Protein AF-A0AAW2CAC8-F1 (afdb_monomer)

Secondary structure (DSSP, 8-state):
-HHHHHHHHT--HHHHHHHHHHHHH-SS--SS-HHHHHHHTT--HHHHHHHHHTTS-EE-TTS-EE--HHHHHHHHHHHHHH-SS-GGGSSEE--HHHHHHHHHHT---TT--EEEEEE-TT--EE--SHHHHH-TT--EEEEEETT--TT--S-SEE-TT------TT--EEEETT--SSS--TT---TT--EEE-TT---S-S-SS--S--EEEEETS--EEE----S---SSSSSSS-EEEE----------

Nearest PDB structures (foldseek):
  7crc-assembly1_C  TM=7.136E-01  e=2.348E-06  Arabidopsis thaliana
  7jlv-assembly1_A  TM=7.649E-01  e=6.129E-06  Nicotiana benthamiana
  7dfv-assembly1_B  TM=8.110E-01  e=1.053E-02  Arabidopsis thaliana
  4rib-assembly2_B  TM=6.636E-01  e=4.673E+00  Homo sapiens
  3tqn-assembly2_B  TM=4.867E-01  e=2.512E+00  Coxiella burnetii

Radius of gyration: 18.83 Å; Cα contacts (8 Å, |Δi|>4): 480; chains: 1; bounding box: 46×46×57 Å

Sequence (255 aa):
MDVLKISVDGLDDTQRDLFLDIAFLFKGMNNYCIRDTLESLGHYAYDIDVLQDKSLITIDSNGALWMHDLLKEMGRDIVRRESPEEPGKRSRLLSYKDVLHVLKTNTGTEVVKGIMLNMPIEAKERLSAEAFSKMKLLRFLKIGYVHAPQDRIGGPIQLPQGLSYLSNELRIIDWRGYPLKSLPTSFQPNKLVELRMRYSDIKQLWKGIMEKMVLTFKGGTQVFVARIPTSVTDDDFGRKWSLSLKVLYSGLLFK

Structure (mmCIF, N/CA/C/O backbone):
data_AF-A0AAW2CAC8-F1
#
_entry.id   AF-A0AAW2CAC8-F1
#
loop_
_atom_site.group_PDB
_atom_site.id
_atom_site.type_symbol
_atom_site.label_atom_id
_atom_site.label_alt_id
_atom_site.label_comp_id
_atom_site.label_asym_id
_atom_site.label_entity_id
_atom_site.label_seq_id
_atom_site.pdbx_PDB_ins_code
_atom_site.Cartn_x
_atom_site.Cartn_y
_atom_site.Cartn_z
_atom_site.occupancy
_atom_site.B_iso_or_equiv
_atom_site.auth_seq_id
_atom_site.auth_comp_id
_atom_site.auth_asym_id
_atom_site.auth_atom_id
_atom_site.pdbx_PDB_model_num
ATOM 1 N N . MET A 1 1 ? -10.974 13.391 21.574 1.00 58.44 1 MET A N 1
ATOM 2 C CA . MET A 1 1 ? -10.024 12.366 21.084 1.00 58.44 1 MET A CA 1
ATOM 3 C C . MET A 1 1 ? -10.311 11.007 21.717 1.00 58.44 1 MET A C 1
ATOM 5 O O . MET A 1 1 ? -10.321 10.027 20.985 1.00 58.44 1 MET A O 1
ATOM 9 N N . ASP A 1 2 ? -10.629 10.942 23.015 1.00 64.44 2 ASP A N 1
ATOM 10 C CA . ASP A 1 2 ? -10.772 9.664 23.737 1.00 64.44 2 ASP A CA 1
ATOM 11 C C . ASP A 1 2 ? -11.952 8.789 23.280 1.00 64.44 2 ASP A C 1
ATOM 13 O O . ASP A 1 2 ? -11.785 7.588 23.116 1.00 64.44 2 ASP A O 1
ATOM 17 N N . VAL A 1 3 ? -13.112 9.373 22.956 1.00 67.50 3 VAL A N 1
ATOM 18 C CA . VAL A 1 3 ? -14.302 8.605 22.516 1.00 67.50 3 VAL A CA 1
ATOM 19 C C . VAL A 1 3 ? -14.089 7.891 21.170 1.00 67.50 3 VAL A C 1
ATOM 21 O O . VAL A 1 3 ? -14.464 6.731 21.005 1.00 67.50 3 VAL A O 1
ATOM 24 N N . LEU A 1 4 ? -13.440 8.558 20.209 1.00 72.31 4 LEU A N 1
ATOM 25 C CA . LEU A 1 4 ? -13.119 7.957 18.907 1.00 72.31 4 LEU A CA 1
ATOM 26 C C . LEU A 1 4 ? -12.080 6.842 19.056 1.00 72.31 4 LEU A C 1
ATOM 28 O O . LEU A 1 4 ? -12.183 5.807 18.403 1.00 72.31 4 LEU A O 1
ATOM 32 N N . LYS A 1 5 ? -11.108 7.041 19.951 1.00 77.06 5 LYS A N 1
ATOM 33 C CA . LYS A 1 5 ? -10.063 6.058 20.224 1.00 77.06 5 LYS A CA 1
ATOM 34 C C . LYS A 1 5 ? -10.645 4.782 20.838 1.00 77.06 5 LYS A C 1
ATOM 36 O O . LYS A 1 5 ? -10.336 3.706 20.351 1.00 77.06 5 LYS A O 1
ATOM 41 N N . ILE A 1 6 ? -11.568 4.902 21.796 1.00 80.00 6 ILE A N 1
ATOM 42 C CA . ILE A 1 6 ? -12.276 3.755 22.398 1.00 80.00 6 ILE A CA 1
ATOM 43 C C . ILE A 1 6 ? -12.994 2.911 21.333 1.00 80.00 6 ILE A C 1
ATOM 45 O O . ILE A 1 6 ? -12.991 1.684 21.401 1.00 80.00 6 ILE A O 1
ATOM 49 N N . SER A 1 7 ? -13.587 3.557 20.326 1.00 81.44 7 SER A N 1
ATOM 50 C CA . SER A 1 7 ? -14.311 2.854 19.259 1.00 81.44 7 SER A CA 1
ATOM 51 C C . SER A 1 7 ? -13.378 2.034 18.361 1.00 81.44 7 SER A C 1
ATOM 53 O O . SER A 1 7 ? -13.743 0.929 17.965 1.00 81.44 7 SER A O 1
ATOM 55 N N . VAL A 1 8 ? -12.177 2.554 18.077 1.00 87.69 8 VAL A N 1
ATOM 56 C CA . VAL A 1 8 ? -11.142 1.864 17.287 1.00 87.69 8 VAL A CA 1
ATOM 57 C C . VAL A 1 8 ? -10.411 0.797 18.109 1.00 87.69 8 VAL A C 1
ATOM 59 O O . VAL A 1 8 ? -10.123 -0.275 17.586 1.00 87.69 8 VAL A O 1
ATOM 62 N N . ASP A 1 9 ? -10.151 1.054 19.393 1.00 88.69 9 ASP A N 1
ATOM 63 C CA . ASP A 1 9 ? -9.508 0.103 20.312 1.00 88.69 9 ASP A CA 1
ATOM 64 C C . ASP A 1 9 ? -10.379 -1.149 20.542 1.00 88.69 9 ASP A C 1
ATOM 66 O O . ASP A 1 9 ? -9.861 -2.218 20.853 1.00 88.69 9 ASP A O 1
ATOM 70 N N . GLY A 1 10 ? -11.699 -1.031 20.360 1.00 90.62 10 GLY A N 1
ATOM 71 C CA . GLY A 1 10 ? -12.650 -2.142 20.430 1.00 90.62 10 GLY A CA 1
ATOM 72 C C . GLY A 1 10 ? -12.862 -2.914 19.120 1.00 90.62 10 GLY A C 1
ATOM 73 O O . GLY A 1 10 ? -13.865 -3.623 19.030 1.00 90.62 10 GLY A O 1
ATOM 74 N N . LEU A 1 11 ? -12.015 -2.727 18.101 1.00 94.25 11 LEU A N 1
ATOM 75 C CA . LEU A 1 11 ? -12.030 -3.513 16.860 1.00 94.25 11 LEU A CA 1
ATOM 76 C C . LEU A 1 11 ? -11.133 -4.746 16.991 1.00 94.25 11 LEU A C 1
ATOM 78 O O . LEU A 1 11 ? -10.037 -4.662 17.549 1.00 94.25 11 LEU A O 1
ATOM 82 N N . ASP A 1 12 ? -11.561 -5.869 16.417 1.00 93.94 12 ASP A N 1
ATOM 83 C CA . ASP A 1 12 ? -10.669 -7.017 16.239 1.00 93.94 12 ASP A CA 1
ATOM 84 C C . ASP A 1 12 ? -9.622 -6.774 15.135 1.00 93.94 12 ASP A C 1
ATOM 86 O O . ASP A 1 12 ? -9.598 -5.733 14.470 1.00 93.94 12 ASP A O 1
ATOM 90 N N . ASP A 1 13 ? -8.718 -7.735 14.941 1.00 91.62 13 ASP A N 1
ATOM 91 C CA . ASP A 1 13 ? -7.617 -7.597 13.987 1.00 91.62 13 ASP A CA 1
ATOM 92 C C . ASP A 1 13 ? -8.089 -7.401 12.542 1.00 91.62 13 ASP A C 1
ATOM 94 O O . ASP A 1 13 ? -7.497 -6.599 11.816 1.00 91.62 13 ASP A O 1
ATOM 98 N N . THR A 1 14 ? -9.154 -8.089 12.127 1.00 91.31 14 THR A N 1
ATOM 99 C CA . THR A 1 14 ? -9.726 -7.991 10.777 1.00 91.31 14 THR A CA 1
ATOM 100 C C . THR A 1 14 ? -10.404 -6.644 10.549 1.00 91.31 14 THR A C 1
ATOM 102 O O . THR A 1 14 ? -10.104 -5.957 9.571 1.00 91.31 14 THR A O 1
ATOM 105 N N . GLN A 1 15 ? -11.227 -6.199 11.496 1.00 94.38 15 GLN A N 1
ATOM 106 C CA . GLN A 1 15 ? -11.915 -4.910 11.439 1.00 94.38 15 GLN A CA 1
ATOM 107 C C . GLN A 1 15 ? -10.933 -3.741 11.515 1.00 94.38 15 GLN A C 1
ATOM 109 O O . GLN A 1 15 ? -11.084 -2.742 10.808 1.00 94.38 15 GLN A O 1
ATOM 114 N N . ARG A 1 16 ? -9.891 -3.860 12.346 1.00 94.25 16 ARG A N 1
ATOM 115 C CA . ARG A 1 16 ? -8.821 -2.864 12.438 1.00 94.25 16 ARG A CA 1
ATOM 116 C C . ARG A 1 16 ? -8.044 -2.777 11.130 1.00 94.25 16 ARG A C 1
ATOM 118 O O . ARG A 1 16 ? -7.743 -1.678 10.668 1.00 94.25 16 ARG A O 1
ATOM 125 N N . ASP A 1 17 ? -7.736 -3.911 10.509 1.00 92.00 17 ASP A N 1
ATOM 126 C CA . ASP A 1 17 ? -7.054 -3.948 9.217 1.00 92.00 17 ASP A CA 1
ATOM 127 C C . ASP A 1 17 ? -7.911 -3.315 8.101 1.00 92.00 17 ASP A C 1
ATOM 129 O O . ASP A 1 17 ? -7.380 -2.536 7.304 1.00 92.00 17 ASP A O 1
ATOM 133 N N . LEU A 1 18 ? -9.230 -3.550 8.101 1.00 92.06 18 LEU A N 1
ATOM 134 C CA . LEU A 1 18 ? -10.193 -2.872 7.225 1.00 92.06 18 LEU A CA 1
ATOM 135 C C . LEU A 1 18 ? -10.240 -1.358 7.480 1.00 92.06 18 LEU A C 1
ATOM 137 O O . LEU A 1 18 ? -10.143 -0.572 6.537 1.00 92.06 18 LEU A O 1
ATOM 141 N N . PHE A 1 19 ? -10.340 -0.927 8.738 1.00 93.81 19 PHE A N 1
ATOM 142 C CA . PHE A 1 19 ? -10.342 0.491 9.106 1.00 93.81 19 PHE A CA 1
ATOM 143 C C . PHE A 1 19 ? -9.096 1.215 8.575 1.00 93.81 19 PHE A C 1
ATOM 145 O O . PHE A 1 19 ? -9.198 2.289 7.972 1.00 93.81 19 PHE A O 1
ATOM 152 N N . LEU A 1 20 ? -7.917 0.610 8.747 1.00 93.31 20 LEU A N 1
ATOM 153 C CA . LEU A 1 20 ? -6.655 1.171 8.268 1.00 93.31 20 LEU A CA 1
ATOM 154 C C . LEU A 1 20 ? -6.564 1.179 6.738 1.00 93.31 20 LEU A C 1
ATOM 156 O O . LEU A 1 20 ? -6.086 2.158 6.164 1.00 93.31 20 LEU A O 1
ATOM 160 N N . ASP A 1 21 ? -7.040 0.132 6.060 1.00 90.06 21 ASP A N 1
ATOM 161 C CA . ASP A 1 21 ? -7.158 0.140 4.599 1.00 90.06 21 ASP A CA 1
ATOM 162 C C . ASP A 1 21 ? -8.050 1.293 4.138 1.00 90.06 21 ASP A C 1
ATOM 164 O O . ASP A 1 21 ? -7.673 2.035 3.226 1.00 90.06 21 ASP A O 1
ATOM 168 N N . ILE A 1 22 ? -9.182 1.512 4.815 1.00 89.38 22 ILE A N 1
ATOM 169 C CA . ILE A 1 22 ? -10.114 2.571 4.449 1.00 89.38 22 ILE A CA 1
ATOM 170 C C . ILE A 1 22 ? -9.476 3.961 4.614 1.00 89.38 22 ILE A C 1
ATOM 172 O O . ILE A 1 22 ? -9.524 4.794 3.700 1.00 89.38 22 ILE A O 1
ATOM 176 N N . ALA A 1 23 ? -8.820 4.193 5.754 1.00 90.81 23 ALA A N 1
ATOM 177 C CA . ALA A 1 23 ? -8.150 5.453 6.073 1.00 90.81 23 ALA A CA 1
ATOM 178 C C . ALA A 1 23 ? -7.054 5.833 5.057 1.00 90.81 23 ALA A C 1
ATOM 180 O O . ALA A 1 23 ? -6.791 7.021 4.832 1.00 90.81 23 ALA A O 1
ATOM 181 N N . PHE A 1 24 ? -6.422 4.836 4.428 1.00 87.88 24 PHE A N 1
ATOM 182 C CA . PHE A 1 24 ? -5.342 5.031 3.460 1.00 87.88 24 PHE A CA 1
ATOM 183 C C . PHE A 1 24 ? -5.820 5.056 1.999 1.00 87.88 24 PHE A C 1
ATOM 185 O O . PHE A 1 24 ? -5.283 5.834 1.209 1.00 87.88 24 PHE A O 1
ATOM 192 N N . LEU A 1 25 ? -6.818 4.250 1.624 1.00 75.56 25 LEU A N 1
ATOM 193 C CA . LEU A 1 25 ? -7.249 4.086 0.229 1.00 75.56 25 LEU A CA 1
ATOM 194 C C . LEU A 1 25 ? -8.243 5.158 -0.247 1.00 75.56 25 LEU A C 1
ATOM 196 O O . LEU A 1 25 ? -8.135 5.640 -1.379 1.00 75.56 25 LEU A O 1
ATOM 200 N N . PHE A 1 26 ? -9.205 5.566 0.588 1.00 64.94 26 PHE A N 1
ATOM 201 C CA . PHE A 1 26 ? -10.451 6.187 0.099 1.00 64.94 26 PHE A CA 1
ATOM 202 C C . PHE A 1 26 ? -10.443 7.714 -0.011 1.00 64.94 26 PHE A C 1
ATOM 204 O O . PHE A 1 26 ? -11.493 8.356 -0.009 1.00 64.94 26 PHE A O 1
ATOM 211 N N . LYS A 1 27 ? -9.278 8.335 -0.235 1.00 56.91 27 LYS A N 1
ATOM 212 C CA . LYS A 1 27 ? -9.274 9.691 -0.806 1.00 56.91 27 LYS A CA 1
ATOM 213 C C . LYS A 1 27 ? -9.501 9.601 -2.324 1.00 56.91 27 LYS A C 1
ATOM 215 O O . LYS A 1 27 ? -8.555 9.397 -3.087 1.00 56.91 27 LYS A O 1
ATOM 220 N N . GLY A 1 28 ? -10.756 9.777 -2.753 1.00 46.47 28 GLY A N 1
ATOM 221 C CA . GLY A 1 28 ? -11.129 9.979 -4.162 1.00 46.47 28 GLY A CA 1
ATOM 222 C C . GLY A 1 28 ? -11.478 8.721 -4.968 1.00 46.47 28 GLY A C 1
ATOM 223 O O . GLY A 1 28 ? -11.232 8.692 -6.176 1.00 46.47 28 GLY A O 1
ATOM 224 N N . MET A 1 29 ? -12.024 7.675 -4.339 1.00 50.81 29 MET A N 1
ATOM 225 C CA . MET A 1 29 ? -12.647 6.565 -5.072 1.00 50.81 29 MET A CA 1
ATOM 226 C C . MET A 1 29 ? -14.082 6.940 -5.444 1.00 50.81 29 MET A C 1
ATOM 228 O O . MET A 1 29 ? -15.007 6.720 -4.675 1.00 50.81 29 MET A O 1
ATOM 232 N N . ASN A 1 30 ? -14.254 7.524 -6.629 1.00 47.66 30 ASN A N 1
ATOM 233 C CA . ASN A 1 30 ? -15.574 7.831 -7.172 1.00 47.66 30 ASN A CA 1
ATOM 234 C C . ASN A 1 30 ? -16.090 6.650 -8.016 1.00 47.66 30 ASN A C 1
ATOM 236 O O . ASN A 1 30 ? -15.372 6.154 -8.891 1.00 47.66 30 ASN A O 1
ATOM 240 N N . ASN A 1 31 ? -17.362 6.293 -7.809 1.00 48.84 31 ASN A N 1
ATOM 241 C CA . ASN A 1 31 ? -18.245 5.586 -8.754 1.00 48.84 31 ASN A CA 1
ATOM 242 C C . ASN A 1 31 ? -18.229 4.040 -8.780 1.00 48.84 31 ASN A C 1
ATOM 244 O O . ASN A 1 31 ? -18.365 3.459 -9.861 1.00 48.84 31 ASN A O 1
ATOM 248 N N . TYR A 1 32 ? -18.120 3.363 -7.632 1.00 56.75 32 TYR A N 1
ATOM 249 C CA . TYR A 1 32 ? -18.404 1.920 -7.528 1.00 56.75 32 TYR A CA 1
ATOM 250 C C . TYR A 1 32 ? -19.137 1.591 -6.231 1.00 56.75 32 TYR A C 1
ATOM 252 O O . TYR A 1 32 ? -18.986 2.323 -5.255 1.00 56.75 32 TYR A O 1
ATOM 260 N N . CYS A 1 33 ? -19.860 0.465 -6.216 1.00 64.06 33 CYS A N 1
ATOM 261 C CA . CYS A 1 33 ? -20.311 -0.145 -4.972 1.00 64.06 33 CYS A CA 1
ATOM 262 C C . CYS A 1 33 ? -19.076 -0.416 -4.105 1.00 64.06 33 CYS A C 1
ATOM 264 O O . CYS A 1 33 ? -18.210 -1.232 -4.446 1.00 64.06 33 CYS A O 1
ATOM 266 N N . ILE A 1 34 ? -18.956 0.336 -3.013 1.00 71.88 34 ILE A N 1
ATOM 267 C CA . ILE A 1 34 ? -17.824 0.212 -2.105 1.00 71.88 34 ILE A CA 1
ATOM 268 C C . ILE A 1 34 ? -17.739 -1.187 -1.503 1.00 71.88 34 ILE A C 1
ATOM 270 O O . ILE A 1 34 ? -16.637 -1.704 -1.340 1.00 71.88 34 ILE A O 1
ATOM 274 N N . ARG A 1 35 ? -18.891 -1.800 -1.214 1.00 71.81 35 ARG A N 1
ATOM 275 C CA . ARG A 1 35 ? -18.978 -3.122 -0.593 1.00 71.81 35 ARG A CA 1
ATOM 276 C C . ARG A 1 35 ? -18.308 -4.167 -1.473 1.00 71.81 35 ARG A C 1
ATOM 278 O O . ARG A 1 35 ? -17.338 -4.759 -1.024 1.00 71.81 35 ARG A O 1
ATOM 285 N N . ASP A 1 36 ? -18.668 -4.237 -2.752 1.00 69.94 36 ASP A N 1
ATOM 286 C CA . ASP A 1 36 ? -18.024 -5.129 -3.725 1.00 69.94 36 ASP A CA 1
ATOM 287 C C . ASP A 1 36 ? -16.504 -4.903 -3.790 1.00 69.94 36 ASP A C 1
ATOM 289 O O . ASP A 1 36 ? -15.712 -5.838 -3.914 1.00 69.94 36 ASP A O 1
ATOM 293 N N . THR A 1 37 ? -16.075 -3.640 -3.691 1.00 72.69 37 THR A N 1
ATOM 294 C CA . THR A 1 37 ? -14.650 -3.298 -3.725 1.00 72.69 37 THR A CA 1
ATOM 295 C C . THR A 1 37 ? -13.934 -3.779 -2.464 1.00 72.69 37 THR A C 1
ATOM 297 O O . THR A 1 37 ? -12.874 -4.389 -2.559 1.00 72.69 37 THR A O 1
ATOM 300 N N . LEU A 1 38 ? -14.502 -3.557 -1.281 1.00 77.06 38 LEU A N 1
ATOM 301 C CA . LEU A 1 38 ? -13.934 -4.018 -0.014 1.00 77.06 38 LEU A CA 1
ATOM 302 C C . LEU A 1 38 ? -13.951 -5.552 0.095 1.00 77.06 38 LEU A C 1
ATOM 304 O O . LEU A 1 38 ? -12.955 -6.144 0.508 1.00 77.06 38 LEU A O 1
ATOM 308 N N . GLU A 1 39 ? -15.010 -6.202 -0.380 1.00 76.06 39 GLU A N 1
ATOM 309 C CA . GLU A 1 39 ? -15.105 -7.663 -0.461 1.00 76.06 39 GLU A CA 1
ATOM 310 C C . GLU A 1 39 ? -14.035 -8.250 -1.375 1.00 76.06 39 GLU A C 1
ATOM 312 O O . GLU A 1 39 ? -13.312 -9.180 -1.012 1.00 76.06 39 GLU A O 1
ATOM 317 N N . SER A 1 40 ? -13.841 -7.646 -2.546 1.00 70.06 40 SER A N 1
ATOM 318 C CA . SER A 1 40 ? -12.770 -8.042 -3.457 1.00 70.06 40 SER A CA 1
ATOM 319 C C . SER A 1 40 ? -11.369 -7.799 -2.863 1.00 70.06 40 SER A C 1
ATOM 321 O O . SER A 1 40 ? -10.423 -8.546 -3.141 1.00 70.06 40 SER A O 1
ATOM 323 N N . LEU A 1 41 ? -11.236 -6.812 -1.967 1.00 71.19 41 LEU A N 1
ATOM 324 C CA . LEU A 1 41 ? -10.032 -6.568 -1.173 1.00 71.19 41 LEU A CA 1
ATOM 325 C C . LEU A 1 41 ? -9.802 -7.620 -0.069 1.00 71.19 41 LEU A C 1
ATOM 327 O O . LEU A 1 41 ? -8.738 -7.627 0.553 1.00 71.19 41 LEU A O 1
ATOM 331 N N . GLY A 1 42 ? -10.729 -8.566 0.101 1.00 74.00 42 GLY A N 1
ATOM 332 C CA . GLY A 1 42 ? -10.641 -9.671 1.051 1.00 74.00 42 GLY A CA 1
ATOM 333 C C . GLY A 1 42 ? -11.224 -9.359 2.424 1.00 74.00 42 GLY A C 1
ATOM 334 O O . GLY A 1 42 ? -10.892 -10.069 3.368 1.00 74.00 42 GLY A O 1
ATOM 335 N N . HIS A 1 43 ? -12.045 -8.314 2.531 1.00 82.88 43 HIS A N 1
ATOM 336 C CA . HIS A 1 43 ? -12.758 -7.955 3.757 1.00 82.88 43 HIS A CA 1
ATOM 337 C C . HIS A 1 43 ? -14.173 -8.526 3.739 1.00 82.88 43 HIS A C 1
ATOM 339 O O . HIS A 1 43 ? -14.783 -8.622 2.678 1.00 82.88 43 HIS A O 1
ATOM 345 N N . TYR A 1 44 ? -14.720 -8.910 4.889 1.00 81.19 44 TYR A N 1
ATOM 346 C CA . TYR A 1 44 ? -16.072 -9.463 4.934 1.00 81.19 44 TYR A CA 1
ATOM 347 C C . TYR A 1 44 ? -17.116 -8.349 5.035 1.00 81.19 44 TYR A C 1
ATOM 349 O O . TYR A 1 44 ? -16.879 -7.328 5.680 1.00 81.19 44 TYR A O 1
ATOM 357 N N . ALA A 1 45 ? -18.302 -8.562 4.451 1.00 83.25 45 ALA A N 1
ATOM 358 C CA . ALA A 1 45 ? -19.433 -7.637 4.585 1.00 83.25 45 ALA A CA 1
ATOM 359 C C . ALA A 1 45 ? -19.737 -7.308 6.056 1.00 83.25 45 ALA A C 1
ATOM 361 O O . ALA A 1 45 ? -19.982 -6.154 6.396 1.00 83.25 45 ALA A O 1
ATOM 362 N N . TYR A 1 46 ? -19.607 -8.315 6.925 1.00 87.75 46 TYR A N 1
ATOM 363 C CA . TYR A 1 46 ? -19.752 -8.180 8.371 1.00 87.75 46 TYR A CA 1
ATOM 364 C C . TYR A 1 46 ? -18.807 -7.130 8.978 1.00 87.75 46 TYR A C 1
ATOM 366 O O . TYR A 1 46 ? -19.242 -6.310 9.780 1.00 87.75 46 TYR A O 1
ATOM 374 N N . ASP A 1 47 ? -17.535 -7.089 8.569 1.00 90.81 47 ASP A N 1
ATOM 375 C CA . ASP A 1 47 ? -16.571 -6.120 9.112 1.00 90.81 47 ASP A CA 1
ATOM 376 C C . ASP A 1 47 ? -16.923 -4.684 8.697 1.00 90.81 47 ASP A C 1
ATOM 378 O O . ASP A 1 47 ? -16.701 -3.734 9.451 1.00 90.81 47 ASP A O 1
ATOM 382 N N . ILE A 1 48 ? -17.507 -4.519 7.504 1.00 88.69 48 ILE A N 1
ATOM 383 C CA . ILE A 1 48 ? -18.011 -3.229 7.015 1.00 88.69 48 ILE A CA 1
ATOM 384 C C . ILE A 1 48 ? -19.179 -2.764 7.888 1.00 88.69 48 ILE A C 1
ATOM 386 O O . ILE A 1 48 ? -19.215 -1.598 8.287 1.00 88.69 48 ILE A O 1
ATOM 390 N N . ASP A 1 49 ? -20.100 -3.674 8.206 1.00 90.75 49 ASP A N 1
ATOM 391 C CA . ASP A 1 49 ? -21.265 -3.384 9.042 1.00 90.75 49 ASP A CA 1
ATOM 392 C C . ASP A 1 49 ? -20.836 -2.987 10.462 1.00 90.75 49 ASP A C 1
ATOM 394 O O . ASP A 1 49 ? -21.283 -1.960 10.969 1.00 90.75 49 ASP A O 1
ATOM 398 N N . VAL A 1 50 ? -19.856 -3.682 11.054 1.00 94.06 50 VAL A N 1
ATOM 399 C CA . VAL A 1 50 ? -19.300 -3.323 12.373 1.00 94.06 50 VAL A CA 1
ATOM 400 C C . VAL A 1 50 ? -18.688 -1.916 12.383 1.00 94.06 50 VAL A C 1
ATOM 402 O O . VAL A 1 50 ? -18.880 -1.159 13.341 1.00 94.06 50 VAL A O 1
ATOM 405 N N . LEU A 1 51 ? -17.953 -1.528 11.334 1.00 93.38 51 LEU A N 1
ATOM 406 C CA . LEU A 1 51 ? -17.412 -0.167 11.233 1.00 93.38 51 LEU A CA 1
ATOM 407 C C . LEU A 1 51 ? -18.520 0.888 11.093 1.00 93.38 51 LEU A C 1
ATOM 409 O O . LEU A 1 51 ? -18.361 1.999 11.606 1.00 93.38 51 LEU A O 1
ATOM 413 N N . GLN A 1 52 ? -19.623 0.562 10.414 1.00 91.50 52 GLN A N 1
ATOM 414 C CA . GLN A 1 52 ? -20.779 1.447 10.274 1.00 91.50 52 GLN A CA 1
ATOM 415 C C . GLN A 1 52 ? -21.536 1.595 11.605 1.00 91.50 52 GLN A C 1
ATOM 417 O O . GLN A 1 52 ? -21.813 2.723 12.015 1.00 91.50 52 GLN A O 1
ATOM 422 N N . ASP A 1 53 ? -21.772 0.497 12.327 1.00 93.00 53 ASP A N 1
ATOM 423 C CA . ASP A 1 53 ? -22.432 0.488 13.642 1.00 93.00 53 ASP A CA 1
ATOM 424 C C . ASP A 1 53 ? -21.644 1.289 14.687 1.00 93.00 53 ASP A C 1
ATOM 426 O O . ASP A 1 53 ? -22.211 2.010 15.510 1.00 93.00 53 ASP A O 1
ATOM 430 N N . LYS A 1 54 ? -20.308 1.240 14.615 1.00 92.94 54 LYS A N 1
ATOM 431 C CA . LYS A 1 54 ? -19.407 2.050 15.454 1.00 92.94 54 LYS A CA 1
ATOM 432 C C . LYS A 1 54 ? -19.224 3.487 14.951 1.00 92.94 54 LYS A C 1
ATOM 434 O O . LYS A 1 54 ? -18.406 4.221 15.503 1.00 92.94 54 LYS A O 1
ATOM 439 N N . SER A 1 55 ? -19.957 3.903 13.914 1.00 91.31 55 SER A N 1
ATOM 440 C CA . SER A 1 55 ? -19.865 5.237 13.298 1.00 91.31 55 SER A CA 1
ATOM 441 C C . SER A 1 55 ? -18.448 5.614 12.832 1.00 91.31 55 SER A C 1
ATOM 443 O O . SER A 1 55 ? -18.082 6.790 12.794 1.00 91.31 55 SER A O 1
ATOM 445 N N . LEU A 1 56 ? -17.625 4.620 12.478 1.00 92.50 56 LEU A N 1
ATOM 446 C CA . LEU A 1 56 ? -16.263 4.825 11.972 1.00 92.50 56 LEU A CA 1
ATOM 447 C C . LEU A 1 56 ? -16.247 5.104 10.464 1.00 92.50 56 LEU A C 1
ATOM 449 O O . LEU A 1 56 ? -15.312 5.716 9.940 1.00 92.50 56 LEU A O 1
ATOM 453 N N . ILE A 1 57 ? -17.296 4.671 9.770 1.00 91.06 57 ILE A N 1
ATOM 454 C CA . ILE A 1 57 ? -17.548 4.969 8.365 1.00 91.06 57 ILE A CA 1
ATOM 455 C C . ILE A 1 57 ? -19.029 5.269 8.146 1.00 91.06 57 ILE A C 1
ATOM 457 O O . ILE A 1 57 ? -19.889 4.928 8.955 1.00 91.06 57 ILE A O 1
ATOM 461 N N . THR A 1 58 ? -19.331 5.886 7.014 1.00 89.12 58 THR A N 1
ATOM 462 C CA . THR A 1 58 ? -20.693 6.075 6.521 1.00 89.12 58 THR A CA 1
ATOM 463 C C . THR A 1 58 ? -20.727 5.673 5.060 1.00 89.12 58 THR A C 1
ATOM 465 O O . THR A 1 58 ? -19.848 6.065 4.298 1.00 89.12 58 THR A O 1
ATOM 468 N N . ILE A 1 59 ? -21.725 4.894 4.659 1.00 85.62 59 ILE A N 1
ATOM 469 C CA . ILE A 1 59 ? -21.983 4.585 3.253 1.00 85.62 59 ILE A CA 1
ATOM 470 C C . ILE A 1 59 ? -23.284 5.292 2.890 1.00 85.62 59 ILE A C 1
ATOM 472 O O . ILE A 1 59 ? -24.304 5.061 3.536 1.00 85.62 59 ILE A O 1
ATOM 476 N N . ASP A 1 60 ? -23.235 6.201 1.917 1.00 81.81 60 ASP A N 1
ATOM 477 C CA . ASP A 1 60 ? -24.431 6.925 1.484 1.00 81.81 60 ASP A CA 1
ATOM 478 C C . ASP A 1 60 ? -25.342 6.057 0.599 1.00 81.81 60 ASP A C 1
ATOM 480 O O . ASP A 1 60 ? -24.996 4.942 0.200 1.00 81.81 60 ASP A O 1
ATOM 484 N N . SER A 1 61 ? -26.528 6.572 0.271 1.00 79.56 61 SER A N 1
ATOM 485 C CA . SER A 1 61 ? -27.506 5.871 -0.572 1.00 79.56 61 SER A CA 1
ATOM 486 C C . SER A 1 61 ? -27.007 5.578 -1.991 1.00 79.56 61 SER A C 1
ATOM 488 O O . SER A 1 61 ? -27.582 4.733 -2.671 1.00 79.56 61 SER A O 1
ATOM 490 N N . ASN A 1 62 ? -25.939 6.244 -2.439 1.00 75.50 62 ASN A N 1
ATOM 491 C CA . ASN A 1 62 ? -25.296 5.997 -3.727 1.00 75.50 62 ASN A CA 1
ATOM 492 C C . ASN A 1 62 ? -24.173 4.948 -3.621 1.00 75.50 62 ASN A C 1
ATOM 494 O O . ASN A 1 62 ? -23.501 4.662 -4.615 1.00 75.50 62 ASN A O 1
ATOM 498 N N . GLY A 1 63 ? -23.948 4.384 -2.430 1.00 76.81 63 GLY A N 1
ATOM 499 C CA . GLY A 1 63 ? -22.892 3.417 -2.157 1.00 76.81 63 GLY A CA 1
ATOM 500 C C . GLY A 1 63 ? -21.506 4.044 -1.992 1.00 76.81 63 GLY A C 1
ATOM 501 O O . GLY A 1 6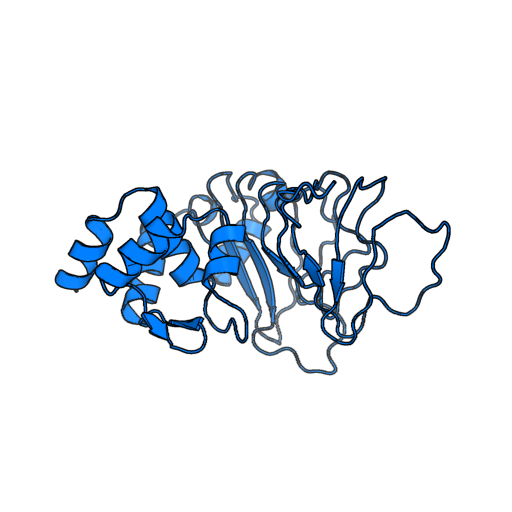3 ? -20.515 3.311 -2.023 1.00 76.81 63 GLY A O 1
ATOM 502 N N . ALA A 1 64 ? -21.405 5.369 -1.832 1.00 78.81 64 ALA A N 1
ATOM 503 C CA . ALA A 1 64 ? -20.128 6.035 -1.607 1.00 78.81 64 ALA A CA 1
ATOM 504 C C . ALA A 1 64 ? -19.737 5.966 -0.128 1.00 78.81 64 ALA A C 1
ATOM 506 O O . ALA A 1 64 ? -20.533 6.273 0.759 1.00 78.81 64 ALA A O 1
ATOM 507 N N . LEU A 1 65 ? -18.486 5.579 0.131 1.00 85.06 65 LEU A N 1
ATOM 508 C CA . LEU A 1 65 ? -17.941 5.509 1.481 1.00 85.06 65 LEU A CA 1
ATOM 509 C C . LEU A 1 65 ? -17.302 6.824 1.900 1.00 85.06 65 LEU A C 1
ATOM 511 O O . LEU A 1 65 ? -16.448 7.389 1.215 1.00 85.06 65 LEU A O 1
ATOM 515 N N . TRP A 1 66 ? -17.662 7.227 3.106 1.00 85.06 66 TRP A N 1
ATOM 516 C CA . TRP A 1 66 ? -17.176 8.392 3.806 1.00 85.06 66 TRP A CA 1
ATOM 517 C C . TRP A 1 66 ? -16.517 7.960 5.112 1.00 85.06 66 TRP A C 1
ATOM 519 O O . TRP A 1 66 ? -17.063 7.183 5.890 1.00 85.06 66 TRP A O 1
ATOM 529 N N . MET A 1 67 ? -15.327 8.495 5.358 1.00 89.75 67 MET A N 1
ATOM 530 C CA . MET A 1 67 ? -14.651 8.429 6.648 1.00 89.75 67 MET A CA 1
ATOM 531 C C . MET A 1 67 ? -14.290 9.855 7.044 1.00 89.75 67 MET A C 1
ATOM 533 O O . MET A 1 67 ? -13.737 10.606 6.229 1.00 89.75 67 MET A O 1
ATOM 537 N N . HIS A 1 68 ? -14.608 10.227 8.281 1.00 88.44 68 HIS A N 1
ATOM 538 C CA . HIS A 1 68 ? -14.314 11.556 8.803 1.00 88.44 68 HIS A CA 1
ATOM 539 C C . HIS A 1 68 ? -12.799 11.813 8.833 1.00 88.44 68 HIS A C 1
ATOM 541 O O . HIS A 1 68 ? -12.013 10.907 9.113 1.00 88.44 68 HIS A O 1
ATOM 547 N N . ASP A 1 69 ? -12.361 13.047 8.583 1.00 88.38 69 ASP A N 1
ATOM 548 C CA . ASP A 1 69 ? -10.928 13.357 8.476 1.00 88.38 69 ASP A CA 1
ATOM 549 C C . ASP A 1 69 ? -10.158 13.091 9.779 1.00 88.38 69 ASP A C 1
ATOM 551 O O . ASP A 1 69 ? -9.031 12.607 9.733 1.00 88.38 69 ASP A O 1
ATOM 555 N N . LEU A 1 70 ? -10.795 13.278 10.941 1.00 90.69 70 LEU A N 1
ATOM 556 C CA . LEU A 1 70 ? -10.209 12.887 12.233 1.00 90.69 70 LEU A CA 1
ATOM 557 C C . LEU A 1 70 ? -9.945 11.376 12.340 1.00 90.69 70 LEU A C 1
ATOM 559 O O . LEU A 1 70 ? -8.942 10.977 12.921 1.00 90.69 70 LEU A O 1
ATOM 563 N N . LEU A 1 71 ? -10.814 10.534 11.772 1.00 92.00 71 LEU A N 1
ATOM 564 C CA . LEU A 1 71 ? -10.623 9.081 11.756 1.00 92.00 71 LEU A CA 1
ATOM 565 C C . LEU A 1 71 ? -9.525 8.677 10.771 1.00 92.00 71 LEU A C 1
ATOM 567 O O . LEU A 1 71 ? -8.727 7.792 11.070 1.00 92.00 71 LEU A O 1
ATOM 571 N N . LYS A 1 72 ? -9.413 9.382 9.637 1.00 90.69 72 LYS A N 1
ATOM 572 C CA . LYS A 1 72 ? -8.287 9.199 8.710 1.00 90.69 72 LYS A CA 1
ATOM 573 C C . LYS A 1 72 ? -6.957 9.539 9.377 1.00 90.69 72 LYS A C 1
ATOM 575 O O . LYS A 1 72 ? -6.011 8.762 9.266 1.00 90.69 72 LYS A O 1
ATOM 580 N N . GLU A 1 73 ? -6.875 10.674 10.073 1.00 91.56 73 GLU A N 1
ATOM 581 C CA . GLU A 1 73 ? -5.667 11.050 10.819 1.00 91.56 73 GLU A CA 1
ATOM 582 C C . GLU A 1 73 ? -5.377 10.068 11.953 1.00 91.56 73 GLU A C 1
ATOM 584 O O . GLU A 1 73 ? -4.230 9.661 12.119 1.00 91.56 73 GLU A O 1
ATOM 589 N N . MET A 1 74 ? -6.405 9.578 12.649 1.00 92.75 74 MET A N 1
ATOM 590 C CA . MET A 1 74 ? -6.239 8.527 13.650 1.00 92.75 74 MET A CA 1
ATOM 591 C C . MET A 1 74 ? -5.658 7.239 13.050 1.00 92.75 74 MET A C 1
ATOM 593 O O . MET A 1 74 ? -4.700 6.696 13.595 1.00 92.75 74 MET A O 1
ATOM 597 N N . GLY A 1 75 ? -6.176 6.769 11.912 1.00 93.44 75 GLY A N 1
ATOM 598 C CA . GLY A 1 75 ? -5.629 5.603 11.215 1.00 93.44 75 GLY A CA 1
ATOM 599 C C . GLY A 1 75 ? -4.173 5.807 10.785 1.00 93.44 75 GLY A C 1
ATOM 600 O O . GLY A 1 75 ? -3.340 4.915 10.944 1.00 93.44 75 GLY A O 1
ATOM 601 N N . ARG A 1 76 ? -3.827 7.010 10.311 1.00 92.50 76 ARG A N 1
ATOM 602 C CA . ARG A 1 76 ? -2.439 7.371 9.978 1.00 92.50 76 ARG A CA 1
ATOM 603 C C . ARG A 1 76 ? -1.541 7.362 11.206 1.00 92.50 76 ARG A C 1
ATOM 605 O O . ARG A 1 76 ? -0.428 6.854 11.122 1.00 92.50 76 ARG A O 1
ATOM 612 N N . ASP A 1 77 ? -2.011 7.888 12.328 1.00 93.81 77 ASP A N 1
ATOM 613 C CA . ASP A 1 77 ? -1.268 7.897 13.583 1.00 93.81 77 ASP A CA 1
ATOM 614 C C . ASP A 1 77 ? -1.041 6.494 14.138 1.00 93.81 77 ASP A C 1
ATOM 616 O O . ASP A 1 77 ? 0.056 6.205 14.609 1.00 93.81 77 ASP A O 1
ATOM 620 N N . ILE A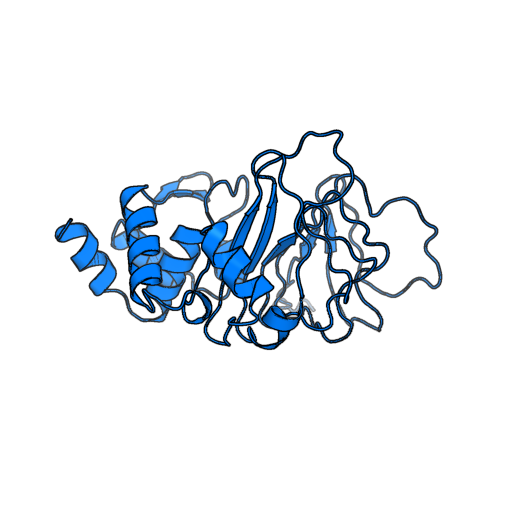 1 78 ? -2.038 5.610 14.055 1.00 95.25 78 ILE A N 1
ATOM 621 C CA . ILE A 1 78 ? -1.889 4.199 14.435 1.00 95.25 78 ILE A CA 1
ATOM 622 C C . ILE A 1 78 ? -0.744 3.569 13.638 1.00 95.25 78 ILE A C 1
ATOM 624 O O . ILE A 1 78 ? 0.189 3.039 14.233 1.00 95.25 78 ILE A O 1
ATOM 628 N N . VAL A 1 79 ? -0.749 3.727 12.312 1.00 95.94 79 VAL A N 1
ATOM 629 C CA . VAL A 1 79 ? 0.303 3.185 11.437 1.00 95.94 79 VAL A CA 1
ATOM 630 C C . VAL A 1 79 ? 1.669 3.824 11.701 1.00 95.94 79 VAL A C 1
ATOM 632 O O . VAL A 1 79 ? 2.685 3.134 11.702 1.00 95.94 79 VAL A O 1
ATOM 635 N N . ARG A 1 80 ? 1.736 5.136 11.966 1.00 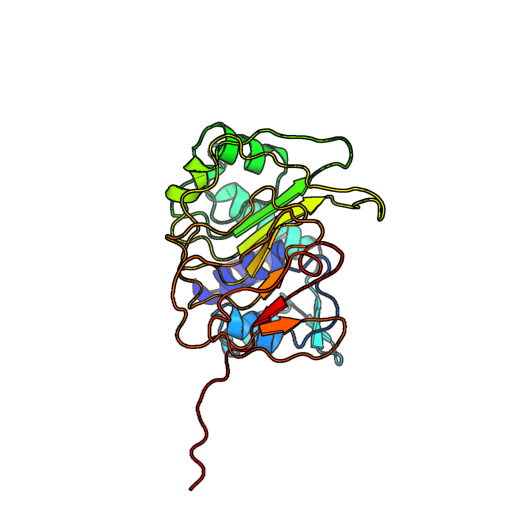95.62 80 ARG A N 1
ATOM 636 C CA . ARG A 1 80 ? 2.998 5.798 12.352 1.00 95.62 80 ARG A CA 1
ATOM 637 C C . ARG A 1 80 ? 3.569 5.207 13.647 1.00 95.62 80 ARG A C 1
ATOM 639 O O . ARG A 1 80 ? 4.783 5.063 13.748 1.00 95.62 80 ARG A O 1
ATOM 646 N N . ARG A 1 81 ? 2.714 4.851 14.614 1.00 95.62 81 ARG A N 1
ATOM 647 C CA . ARG A 1 81 ? 3.120 4.274 15.908 1.00 95.62 81 ARG A CA 1
ATOM 648 C C . ARG A 1 81 ? 3.548 2.808 15.832 1.00 95.62 81 ARG A C 1
ATOM 650 O O . ARG A 1 81 ? 4.271 2.383 16.724 1.00 95.62 81 ARG A O 1
ATOM 657 N N . GLU A 1 82 ? 3.161 2.058 14.796 1.00 96.38 82 GLU A N 1
ATOM 658 C CA . GLU A 1 82 ? 3.656 0.684 14.584 1.00 96.38 82 GLU A CA 1
ATOM 659 C C . GLU A 1 82 ? 5.190 0.648 14.530 1.00 96.38 82 GLU A C 1
ATOM 661 O O . GLU A 1 82 ? 5.821 -0.260 15.067 1.00 96.38 82 GLU A O 1
ATOM 666 N N . SER A 1 83 ? 5.797 1.664 13.908 1.00 97.00 83 SER A N 1
ATOM 667 C CA . SER A 1 83 ? 7.241 1.857 13.942 1.00 97.00 83 SER A CA 1
ATOM 668 C C . SER A 1 83 ? 7.611 3.328 13.709 1.00 97.00 83 SER A C 1
ATOM 670 O O . SER A 1 83 ? 7.685 3.766 12.557 1.00 97.00 83 SER A O 1
ATOM 672 N N . PRO A 1 84 ? 7.829 4.119 14.776 1.00 94.69 84 PRO A N 1
ATOM 673 C CA . PRO A 1 84 ? 8.084 5.554 14.651 1.00 94.69 84 PRO A CA 1
ATOM 674 C C . PRO A 1 84 ? 9.327 5.873 13.816 1.00 94.69 84 PRO A C 1
ATOM 676 O O . PRO A 1 84 ? 9.244 6.695 12.906 1.00 94.69 84 PRO A O 1
ATOM 679 N N . GLU A 1 85 ? 10.425 5.155 14.050 1.00 95.69 85 GLU A N 1
ATOM 680 C CA . GLU A 1 85 ? 11.728 5.445 13.432 1.00 95.69 85 GLU A CA 1
ATOM 681 C C . GLU A 1 85 ? 11.984 4.683 12.127 1.00 95.69 85 GLU A C 1
ATOM 683 O O . GLU A 1 85 ? 12.778 5.120 11.301 1.00 95.69 85 GLU A O 1
ATOM 688 N N . GLU A 1 86 ? 11.294 3.561 11.905 1.00 96.56 86 GLU A N 1
ATOM 689 C CA . GLU A 1 86 ? 11.558 2.661 10.778 1.00 96.56 86 GLU A CA 1
ATOM 690 C C . GLU A 1 86 ? 10.316 2.527 9.889 1.00 96.56 86 GLU A C 1
ATOM 692 O O . GLU A 1 86 ? 9.533 1.583 10.043 1.00 96.56 86 GLU A O 1
ATOM 697 N N . PRO A 1 87 ? 10.103 3.432 8.912 1.00 96.69 87 PRO A N 1
ATOM 698 C CA . PRO A 1 87 ? 8.907 3.389 8.081 1.00 96.69 87 PRO A CA 1
ATOM 699 C C . PRO A 1 87 ? 8.715 2.051 7.366 1.00 96.69 87 PRO A C 1
ATOM 701 O O . PRO A 1 87 ? 7.590 1.584 7.254 1.00 96.69 87 PRO A O 1
ATOM 704 N N . GLY A 1 88 ? 9.793 1.376 6.955 1.00 96.81 88 GLY A N 1
ATOM 705 C CA . GLY A 1 88 ? 9.726 0.073 6.285 1.00 96.81 88 GLY A CA 1
ATOM 706 C C . GLY A 1 88 ? 9.120 -1.060 7.125 1.00 96.81 88 GLY A C 1
ATOM 707 O O . GLY A 1 88 ? 8.790 -2.107 6.565 1.00 96.81 88 GLY A O 1
ATOM 708 N N . LYS A 1 89 ? 8.945 -0.852 8.439 1.00 97.69 89 LYS A N 1
ATOM 709 C CA . LYS A 1 89 ? 8.284 -1.769 9.384 1.00 97.69 89 LYS A CA 1
ATOM 710 C C . LYS A 1 89 ? 6.836 -1.377 9.704 1.00 97.69 89 LYS A C 1
ATOM 712 O O . LYS A 1 89 ? 6.217 -1.987 10.569 1.00 97.69 89 LYS A O 1
ATOM 717 N N . ARG A 1 90 ? 6.289 -0.368 9.027 1.00 97.94 90 ARG A N 1
ATOM 718 C CA . ARG A 1 90 ? 4.874 0.004 9.127 1.00 97.94 90 ARG A CA 1
ATOM 719 C C . ARG A 1 90 ? 4.057 -0.777 8.108 1.00 97.94 90 ARG A C 1
ATOM 721 O O . ARG A 1 90 ? 4.504 -1.037 6.993 1.00 97.94 90 ARG A O 1
ATOM 728 N N . SER A 1 91 ? 2.825 -1.096 8.462 1.00 97.00 91 SER A N 1
ATOM 729 C CA . SER A 1 91 ? 1.891 -1.831 7.625 1.00 97.00 91 SER A CA 1
ATOM 730 C C . SER A 1 91 ? 1.493 -1.053 6.374 1.00 97.00 91 SER A C 1
ATOM 732 O O . SER A 1 91 ? 1.228 -1.651 5.331 1.00 97.00 91 SER A O 1
ATOM 734 N N . ARG A 1 92 ? 1.446 0.284 6.444 1.00 96.31 92 ARG A N 1
ATOM 735 C CA . ARG A 1 92 ? 1.013 1.150 5.339 1.00 96.31 92 ARG A CA 1
ATOM 736 C C . ARG A 1 92 ? 1.913 2.376 5.205 1.00 96.31 92 ARG A C 1
ATOM 738 O O . ARG A 1 92 ? 2.311 2.991 6.190 1.00 96.31 92 ARG A O 1
ATOM 745 N N . LEU A 1 93 ? 2.202 2.770 3.969 1.00 95.31 93 LEU A N 1
ATOM 746 C CA . LEU A 1 93 ? 3.052 3.917 3.652 1.00 95.31 93 LEU A CA 1
ATOM 747 C C . LEU A 1 93 ? 2.290 4.923 2.790 1.00 95.31 93 LEU A C 1
ATOM 749 O O . LEU A 1 93 ? 1.756 4.572 1.742 1.00 95.31 93 LEU A O 1
ATOM 753 N N . LEU A 1 94 ? 2.256 6.182 3.231 1.00 91.88 94 LEU A N 1
ATOM 754 C CA . LEU A 1 94 ? 1.555 7.279 2.544 1.00 91.88 94 LEU A CA 1
ATOM 755 C C . LEU A 1 94 ? 2.404 8.552 2.407 1.00 91.88 94 LEU A C 1
ATOM 757 O O . LEU A 1 94 ? 2.233 9.321 1.463 1.00 91.88 94 LEU A O 1
ATOM 761 N N . SER A 1 95 ? 3.302 8.805 3.364 1.00 90.19 95 SER A N 1
ATOM 762 C CA . SER A 1 95 ? 4.190 9.971 3.331 1.00 90.19 95 SER A CA 1
ATOM 763 C C . SER A 1 95 ? 5.139 9.863 2.140 1.00 90.19 95 SER A C 1
ATOM 765 O O . SER A 1 95 ? 5.857 8.875 2.006 1.00 90.19 95 SER A O 1
ATOM 767 N N . TYR A 1 96 ? 5.171 10.903 1.303 1.00 90.75 96 TYR A N 1
ATOM 768 C CA . TYR A 1 96 ? 6.104 11.008 0.178 1.00 90.75 96 TYR A CA 1
ATOM 769 C C . TYR A 1 96 ? 7.551 10.737 0.612 1.00 90.75 96 TYR A C 1
ATOM 771 O O . TYR A 1 96 ? 8.250 9.947 -0.019 1.00 90.75 96 TYR A O 1
ATOM 779 N N . LYS A 1 97 ? 7.983 11.351 1.722 1.00 92.88 97 LYS A N 1
ATOM 780 C CA . LYS A 1 97 ? 9.350 11.213 2.242 1.00 92.88 97 LYS A CA 1
ATOM 781 C C . LYS A 1 97 ? 9.630 9.784 2.700 1.00 92.88 97 LYS A C 1
ATOM 783 O O . LYS A 1 97 ? 10.659 9.223 2.340 1.00 92.88 97 LYS A O 1
ATOM 788 N N . ASP A 1 98 ? 8.699 9.194 3.438 1.00 94.62 98 ASP A N 1
ATOM 789 C CA . ASP A 1 98 ? 8.870 7.874 4.045 1.00 94.62 98 ASP A CA 1
ATOM 790 C C . ASP A 1 98 ? 8.879 6.782 2.976 1.00 94.62 98 ASP A C 1
ATOM 792 O O . ASP A 1 98 ? 9.739 5.907 2.993 1.00 94.62 98 ASP A O 1
ATOM 796 N N . VAL A 1 99 ? 7.960 6.857 2.008 1.00 94.31 99 VAL A N 1
ATOM 797 C CA . VAL A 1 99 ? 7.917 5.908 0.891 1.00 94.31 99 VAL A CA 1
ATOM 798 C C . VAL A 1 99 ? 9.206 5.999 0.076 1.00 94.31 99 VAL A C 1
ATOM 800 O O . VAL A 1 99 ? 9.809 4.971 -0.221 1.00 94.31 99 VAL A O 1
ATOM 803 N N . LEU A 1 100 ? 9.665 7.210 -0.268 1.00 93.62 100 LEU A N 1
ATOM 804 C CA . LEU A 1 100 ? 10.916 7.364 -1.011 1.00 93.62 100 LEU A CA 1
ATOM 805 C C . LEU A 1 100 ? 12.121 6.864 -0.228 1.00 93.62 100 LEU A C 1
ATOM 807 O O . LEU A 1 100 ? 12.981 6.224 -0.825 1.00 93.62 100 LEU A O 1
ATOM 811 N N . HIS A 1 101 ? 12.186 7.132 1.077 1.00 94.50 101 HIS A N 1
ATOM 812 C CA . HIS A 1 101 ? 13.232 6.586 1.928 1.00 94.50 101 HIS A CA 1
ATOM 813 C C . HIS A 1 101 ? 13.235 5.057 1.831 1.00 94.50 101 HIS A C 1
ATOM 815 O O . HIS A 1 101 ? 14.231 4.492 1.398 1.00 94.50 101 HIS A O 1
ATOM 821 N N . VAL A 1 102 ? 12.098 4.408 2.102 1.00 95.88 102 VAL A N 1
ATOM 822 C CA . VAL A 1 102 ? 11.960 2.942 2.079 1.00 95.88 102 VAL A CA 1
ATOM 823 C C . VAL A 1 102 ? 12.356 2.327 0.737 1.00 95.88 102 VAL A C 1
ATOM 825 O O . VAL A 1 102 ? 13.046 1.307 0.703 1.00 95.88 102 VAL A O 1
ATOM 828 N N . LEU A 1 103 ? 11.933 2.938 -0.374 1.00 93.75 103 LEU A N 1
ATOM 829 C CA . LEU A 1 103 ? 12.241 2.443 -1.717 1.00 93.75 103 LEU A CA 1
ATOM 830 C C . LEU A 1 103 ? 13.700 2.706 -2.126 1.00 93.75 103 LEU A C 1
ATOM 832 O O . LEU A 1 103 ? 14.280 1.894 -2.839 1.00 93.75 103 LEU A O 1
ATOM 836 N N . LYS A 1 104 ? 14.318 3.809 -1.680 1.00 92.81 104 LYS A N 1
ATOM 837 C CA . LYS A 1 104 ? 15.728 4.124 -1.985 1.00 92.81 104 LYS A CA 1
ATOM 838 C C . LYS A 1 104 ? 16.712 3.335 -1.126 1.00 92.81 104 LYS A C 1
ATOM 840 O O . LYS A 1 104 ? 17.784 2.995 -1.612 1.00 92.81 104 LYS A O 1
ATOM 845 N N . THR A 1 105 ? 16.372 3.065 0.134 1.00 93.75 105 THR A N 1
ATOM 846 C CA . THR A 1 105 ? 17.253 2.374 1.091 1.00 93.75 105 THR A CA 1
ATOM 847 C C . THR A 1 105 ? 16.964 0.880 1.210 1.00 93.75 105 THR A C 1
ATOM 849 O O . THR A 1 105 ? 17.639 0.186 1.965 1.00 93.75 105 THR A O 1
ATOM 852 N N . ASN A 1 106 ? 15.991 0.354 0.455 1.00 93.62 106 ASN A N 1
ATOM 853 C CA . ASN A 1 106 ? 15.603 -1.059 0.465 1.00 93.62 106 ASN A CA 1
ATOM 854 C C . ASN A 1 106 ? 15.229 -1.595 1.865 1.00 93.62 106 ASN A C 1
ATOM 856 O O . ASN A 1 106 ? 15.423 -2.785 2.152 1.00 93.62 106 ASN A O 1
ATOM 860 N N . THR A 1 107 ? 14.677 -0.737 2.729 1.00 95.50 107 THR A N 1
ATOM 861 C CA . THR A 1 107 ? 14.277 -1.070 4.112 1.00 95.50 107 THR A CA 1
ATOM 862 C C . THR A 1 107 ? 12.853 -1.606 4.223 1.00 95.50 107 THR A C 1
ATOM 864 O O . THR A 1 107 ? 12.387 -1.910 5.317 1.00 95.50 107 THR A O 1
ATOM 867 N N . GLY A 1 108 ? 12.147 -1.751 3.099 1.00 95.38 108 GLY A N 1
ATOM 868 C CA . GLY A 1 108 ? 10.825 -2.365 3.061 1.00 95.38 108 GLY A CA 1
ATOM 869 C C . GLY A 1 108 ? 10.839 -3.785 3.615 1.00 95.38 108 GLY A C 1
ATOM 870 O O . GLY A 1 108 ? 11.745 -4.561 3.308 1.00 95.38 108 GLY A O 1
ATOM 871 N N . THR A 1 109 ? 9.829 -4.127 4.409 1.00 97.38 109 THR A N 1
ATOM 872 C CA . THR A 1 109 ? 9.695 -5.457 5.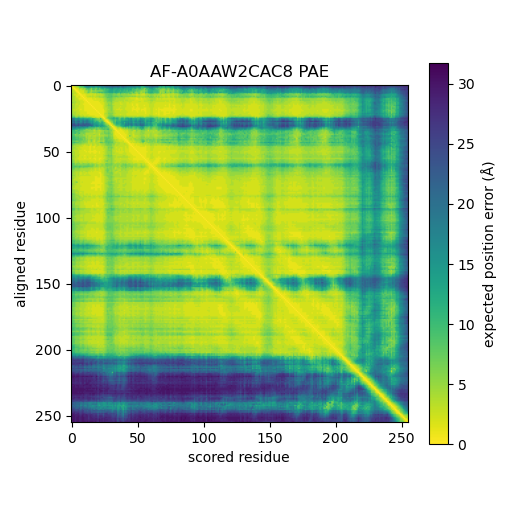014 1.00 97.38 109 THR A CA 1
ATOM 873 C C . THR A 1 109 ? 8.373 -6.112 4.627 1.00 97.38 109 THR A C 1
ATOM 875 O O . THR A 1 109 ? 7.506 -5.493 4.007 1.00 97.38 109 THR A O 1
ATOM 878 N N . GLU A 1 110 ? 8.213 -7.382 4.989 1.00 97.00 110 GLU A N 1
ATOM 879 C CA . GLU A 1 110 ? 7.019 -8.166 4.671 1.00 97.00 110 GLU A CA 1
ATOM 880 C C . GLU A 1 110 ? 5.740 -7.626 5.314 1.00 97.00 110 GLU A C 1
ATOM 882 O O . GLU A 1 110 ? 4.663 -7.874 4.786 1.00 97.00 110 GLU A O 1
ATOM 887 N N . VAL A 1 111 ? 5.850 -6.843 6.393 1.00 97.19 111 VAL A N 1
ATOM 888 C CA . VAL A 1 111 ? 4.691 -6.265 7.089 1.00 97.19 111 VAL A CA 1
ATOM 889 C C . VAL A 1 111 ? 3.990 -5.184 6.267 1.00 97.19 111 VAL A C 1
ATOM 891 O O . VAL A 1 111 ? 2.832 -4.878 6.541 1.00 97.19 111 VAL A O 1
ATOM 894 N N . VAL A 1 112 ? 4.663 -4.609 5.260 1.00 97.56 112 VAL A N 1
ATOM 895 C CA . VAL A 1 112 ? 4.099 -3.566 4.396 1.00 97.56 112 VAL A CA 1
ATOM 896 C C . VAL A 1 112 ? 3.004 -4.176 3.515 1.00 97.56 112 VAL A C 1
ATOM 898 O O . VAL A 1 112 ? 3.272 -4.877 2.540 1.00 97.56 112 VAL A O 1
ATOM 901 N N . LYS A 1 113 ? 1.753 -3.856 3.841 1.00 95.62 113 LYS A N 1
ATOM 902 C CA . LYS A 1 113 ? 0.535 -4.248 3.125 1.00 95.62 113 LYS A CA 1
ATOM 903 C C . LYS A 1 113 ? 0.069 -3.203 2.115 1.00 95.62 113 LYS A C 1
ATOM 905 O O . LYS A 1 113 ? -0.669 -3.543 1.192 1.00 95.62 113 LYS A O 1
ATOM 910 N N . GLY A 1 114 ? 0.479 -1.944 2.259 1.00 94.50 114 GLY A N 1
ATOM 911 C CA . GLY A 1 114 ? -0.054 -0.857 1.441 1.00 94.50 114 GLY A CA 1
ATOM 912 C C . GLY A 1 114 ? 0.924 0.269 1.158 1.00 94.50 114 GLY A C 1
ATOM 913 O O . GLY A 1 114 ? 1.586 0.758 2.069 1.00 94.50 114 GLY A O 1
ATOM 914 N N . ILE A 1 115 ? 0.973 0.730 -0.091 1.00 94.69 115 ILE A N 1
ATOM 915 C CA . ILE A 1 115 ? 1.774 1.890 -0.494 1.00 94.69 115 ILE A CA 1
ATOM 916 C C . ILE A 1 115 ? 0.919 2.848 -1.313 1.00 94.69 115 ILE A C 1
ATOM 918 O O . ILE A 1 115 ? 0.331 2.468 -2.324 1.00 94.69 115 ILE A O 1
ATOM 922 N N . MET A 1 116 ? 0.914 4.116 -0.909 1.00 92.19 116 MET A N 1
ATOM 923 C CA . MET A 1 116 ? 0.370 5.225 -1.678 1.00 92.19 116 MET A CA 1
ATOM 924 C C . MET A 1 116 ? 1.418 6.332 -1.800 1.00 92.19 116 MET A C 1
ATOM 926 O O . MET A 1 116 ? 1.638 7.117 -0.882 1.00 92.19 116 MET A O 1
ATOM 930 N N . LEU A 1 117 ? 2.051 6.409 -2.966 1.00 91.25 117 LEU A N 1
ATOM 931 C CA . LEU A 1 117 ? 3.039 7.418 -3.312 1.00 91.25 117 LEU A CA 1
ATOM 932 C C . LEU A 1 117 ? 2.416 8.477 -4.216 1.00 91.25 117 LEU A C 1
ATOM 934 O O . LEU A 1 117 ? 2.243 8.274 -5.420 1.00 91.25 117 LEU A O 1
ATOM 938 N N . ASN A 1 118 ? 2.111 9.627 -3.621 1.00 87.06 118 ASN A N 1
ATOM 939 C CA . ASN A 1 118 ? 1.667 10.799 -4.360 1.00 87.06 118 ASN A CA 1
ATOM 940 C C . ASN A 1 118 ? 2.860 11.722 -4.618 1.00 87.06 118 ASN A C 1
ATOM 942 O O . ASN A 1 118 ? 3.397 12.337 -3.698 1.00 87.06 118 ASN A O 1
ATOM 946 N N . MET A 1 119 ? 3.270 11.806 -5.877 1.00 86.12 119 MET A N 1
ATOM 947 C CA . MET A 1 119 ? 4.430 12.569 -6.315 1.00 86.12 119 MET A CA 1
ATOM 948 C C . MET A 1 119 ? 4.039 14.026 -6.615 1.00 86.12 119 MET A C 1
ATOM 950 O O . MET A 1 119 ? 3.036 14.257 -7.308 1.00 86.12 119 MET A O 1
ATOM 954 N N . PRO A 1 120 ? 4.825 15.017 -6.151 1.00 85.25 120 PRO A N 1
ATOM 955 C CA . PRO A 1 120 ? 4.749 16.384 -6.654 1.00 85.25 120 PRO A CA 1
ATOM 956 C C . PRO A 1 120 ? 4.973 16.414 -8.167 1.00 85.25 120 PRO A C 1
ATOM 958 O O . PRO A 1 120 ? 5.706 15.584 -8.703 1.00 85.25 120 PRO A O 1
ATOM 961 N N . ILE A 1 121 ? 4.363 17.373 -8.866 1.00 80.31 121 ILE A N 1
ATOM 962 C CA . ILE A 1 121 ? 4.452 17.470 -10.333 1.00 80.31 121 ILE A CA 1
ATOM 963 C C . ILE A 1 121 ? 5.919 17.590 -10.772 1.00 80.31 121 ILE A C 1
ATOM 965 O O . ILE A 1 121 ? 6.363 16.894 -11.678 1.00 80.31 121 ILE A O 1
ATOM 969 N N . GLU A 1 122 ? 6.721 18.399 -10.106 1.00 80.81 122 GLU A N 1
ATOM 970 C CA . GLU A 1 122 ? 8.111 18.631 -10.516 1.00 80.81 122 GLU A CA 1
ATOM 971 C C . GLU A 1 122 ? 9.048 17.459 -10.186 1.00 80.81 122 GLU A C 1
ATOM 973 O O . GLU A 1 122 ? 10.145 17.367 -10.734 1.00 80.81 122 GLU A O 1
ATOM 978 N N . ALA A 1 123 ? 8.610 16.517 -9.344 1.00 82.69 123 ALA A N 1
ATOM 979 C CA . ALA A 1 123 ? 9.448 15.416 -8.902 1.00 82.69 123 ALA A CA 1
ATOM 980 C C . ALA A 1 123 ? 9.671 14.376 -10.015 1.00 82.69 123 ALA A C 1
ATOM 982 O O . ALA A 1 123 ? 8.740 13.919 -10.696 1.00 82.69 123 ALA A O 1
ATOM 983 N N . LYS A 1 124 ? 10.934 13.969 -10.149 1.00 85.50 124 LYS A N 1
ATOM 984 C CA . LYS A 1 124 ? 11.376 12.797 -10.905 1.00 85.50 124 LYS A CA 1
ATOM 985 C C . LYS A 1 124 ? 12.367 12.033 -10.048 1.00 85.50 124 LYS A C 1
ATOM 987 O O . LYS A 1 124 ? 13.391 12.578 -9.651 1.00 85.50 124 LYS A O 1
ATOM 992 N N . GLU A 1 125 ? 12.062 10.775 -9.787 1.00 89.94 125 GLU A N 1
ATOM 993 C CA . GLU A 1 125 ? 12.839 9.933 -8.893 1.00 89.94 125 GLU A CA 1
ATOM 994 C C . GLU A 1 125 ? 13.324 8.687 -9.624 1.00 89.94 125 GLU A C 1
ATOM 996 O O . GLU A 1 125 ? 12.588 8.045 -10.377 1.00 89.94 125 GLU A O 1
ATOM 1001 N N . ARG A 1 126 ? 14.588 8.340 -9.390 1.00 89.88 126 ARG A N 1
ATOM 1002 C CA . ARG A 1 126 ? 15.170 7.060 -9.794 1.00 89.88 126 ARG A CA 1
ATOM 1003 C C . ARG A 1 126 ? 15.164 6.153 -8.581 1.00 89.88 126 ARG A C 1
ATOM 1005 O O . ARG A 1 126 ? 15.802 6.479 -7.583 1.00 89.88 126 ARG A O 1
ATOM 1012 N N . LEU A 1 127 ? 14.421 5.056 -8.663 1.00 87.44 127 LEU A N 1
ATOM 1013 C CA . LEU A 1 127 ? 14.245 4.131 -7.549 1.00 87.44 127 LEU A CA 1
ATOM 1014 C C . LEU A 1 127 ? 14.806 2.759 -7.897 1.00 87.44 127 LEU A C 1
ATOM 1016 O O . LEU A 1 127 ? 14.694 2.306 -9.038 1.00 87.44 127 LEU A O 1
ATOM 1020 N N . SER A 1 128 ? 15.356 2.095 -6.882 1.00 82.12 128 SER A N 1
ATOM 1021 C CA . SER A 1 128 ? 15.540 0.651 -6.928 1.00 82.12 128 SER A CA 1
ATOM 1022 C C . SER A 1 128 ? 14.199 -0.012 -6.652 1.00 82.12 128 SER A C 1
ATOM 1024 O O . SER A 1 128 ? 13.464 0.376 -5.743 1.00 82.12 128 SER A O 1
ATOM 1026 N N . ALA A 1 129 ? 13.872 -1.026 -7.440 1.00 86.19 129 ALA A N 1
ATOM 1027 C CA . ALA A 1 129 ? 12.685 -1.830 -7.213 1.00 86.19 129 ALA A CA 1
ATOM 1028 C C . ALA A 1 129 ? 12.922 -2.992 -6.233 1.00 86.19 129 ALA A C 1
ATOM 1030 O O . ALA A 1 129 ? 12.006 -3.764 -5.953 1.00 86.19 129 ALA A O 1
ATOM 1031 N N . GLU A 1 130 ? 14.142 -3.141 -5.717 1.00 90.50 130 GLU A N 1
ATOM 1032 C CA . GLU A 1 130 ? 14.528 -4.259 -4.858 1.00 90.50 130 GLU A CA 1
ATOM 1033 C C . GLU A 1 130 ? 13.730 -4.286 -3.550 1.00 90.50 130 GLU A C 1
ATOM 1035 O O . GLU A 1 130 ? 13.356 -5.363 -3.087 1.00 90.50 130 GLU A O 1
ATOM 1040 N N . ALA A 1 131 ? 13.364 -3.123 -3.004 1.00 92.00 131 ALA A N 1
ATOM 1041 C CA . ALA A 1 131 ? 12.492 -3.019 -1.835 1.00 92.00 131 ALA A CA 1
ATOM 1042 C C . ALA A 1 131 ? 11.181 -3.821 -1.989 1.00 92.00 131 ALA A C 1
ATOM 1044 O O . ALA A 1 131 ? 10.741 -4.460 -1.032 1.00 92.00 131 ALA A O 1
ATOM 1045 N N . PHE A 1 132 ? 10.586 -3.860 -3.191 1.00 94.56 132 PHE A N 1
ATOM 1046 C CA . PHE A 1 132 ? 9.341 -4.598 -3.440 1.00 94.56 132 PHE A CA 1
ATOM 1047 C C . PHE A 1 132 ? 9.498 -6.111 -3.255 1.00 94.56 132 PHE A C 1
ATOM 1049 O O . PHE A 1 132 ? 8.536 -6.769 -2.865 1.00 94.56 132 PHE A O 1
ATOM 1056 N N . SER A 1 133 ? 10.698 -6.666 -3.465 1.00 94.50 133 SER A N 1
ATOM 1057 C CA . SER A 1 133 ? 10.968 -8.104 -3.286 1.00 94.50 133 SER A CA 1
ATOM 1058 C C . SER A 1 133 ? 10.784 -8.586 -1.841 1.00 94.50 133 SER A C 1
ATOM 1060 O O . SER A 1 133 ? 10.486 -9.758 -1.605 1.00 94.50 133 SER A O 1
ATOM 1062 N N . LYS A 1 134 ? 10.916 -7.675 -0.869 1.00 95.88 134 LYS A N 1
ATOM 1063 C CA . LYS A 1 134 ? 10.747 -7.957 0.563 1.00 95.88 134 LYS A CA 1
ATOM 1064 C C . LYS A 1 134 ? 9.302 -7.771 1.034 1.00 95.88 134 LYS A C 1
ATOM 1066 O O . LYS A 1 134 ? 8.910 -8.357 2.037 1.00 95.88 134 LYS A O 1
ATOM 1071 N N . MET A 1 135 ? 8.489 -7.006 0.307 1.00 96.81 135 MET A N 1
ATOM 1072 C CA . MET A 1 135 ? 7.113 -6.648 0.681 1.00 96.81 135 MET A CA 1
ATOM 1073 C C . MET A 1 135 ? 6.107 -7.703 0.209 1.00 96.81 135 MET A C 1
ATOM 1075 O O . MET A 1 135 ? 5.236 -7.445 -0.622 1.00 96.81 135 MET A O 1
ATOM 1079 N N . LYS A 1 136 ? 6.251 -8.932 0.707 1.00 95.88 136 LYS A N 1
ATOM 1080 C CA . LYS A 1 136 ? 5.494 -10.097 0.220 1.00 95.88 136 LYS A CA 1
ATOM 1081 C C . LYS A 1 136 ? 3.999 -10.078 0.554 1.00 95.88 136 LYS A C 1
ATOM 1083 O O . LYS A 1 136 ? 3.255 -10.814 -0.079 1.00 95.88 136 LYS A O 1
ATOM 1088 N N . LEU A 1 137 ? 3.568 -9.254 1.513 1.00 95.56 137 LEU A N 1
ATOM 1089 C CA . LEU A 1 137 ? 2.159 -9.095 1.893 1.00 95.56 137 LEU A CA 1
ATOM 1090 C C . LEU A 1 137 ? 1.523 -7.830 1.302 1.00 95.56 137 LEU A C 1
ATOM 1092 O O . LEU A 1 137 ? 0.429 -7.444 1.712 1.00 95.56 137 LEU A O 1
ATOM 1096 N N . LEU A 1 138 ? 2.187 -7.167 0.347 1.00 95.44 138 LEU A N 1
ATOM 1097 C CA . LEU A 1 138 ? 1.669 -5.951 -0.273 1.00 95.44 138 LEU A CA 1
ATOM 1098 C C . LEU A 1 138 ? 0.364 -6.261 -1.024 1.00 95.44 138 LEU A C 1
ATOM 1100 O O . LEU A 1 138 ? 0.366 -7.068 -1.952 1.00 95.44 138 LEU A O 1
ATOM 1104 N N . ARG A 1 139 ? -0.732 -5.606 -0.622 1.00 92.62 139 ARG A N 1
ATOM 1105 C CA . ARG A 1 139 ? -2.094 -5.760 -1.160 1.00 92.62 139 ARG A CA 1
ATOM 1106 C C . ARG A 1 139 ? -2.542 -4.596 -2.030 1.00 92.62 139 ARG A C 1
ATOM 1108 O O . ARG A 1 139 ? -3.352 -4.791 -2.932 1.00 92.62 139 ARG A O 1
ATOM 1115 N N . PHE A 1 140 ? -2.035 -3.391 -1.794 1.00 89.69 140 PHE A N 1
ATOM 1116 C CA . PHE A 1 140 ? -2.356 -2.249 -2.644 1.00 89.69 140 PHE A CA 1
ATOM 1117 C C . PHE A 1 140 ? -1.148 -1.364 -2.913 1.00 89.69 140 PHE A C 1
ATOM 1119 O O . PHE A 1 140 ? -0.370 -1.034 -2.016 1.00 89.69 140 PHE A O 1
ATOM 1126 N N . LEU A 1 141 ? -1.023 -0.963 -4.174 1.00 93.00 141 LEU A N 1
ATOM 1127 C CA . LEU A 1 141 ? 0.056 -0.128 -4.668 1.00 93.00 141 LEU A CA 1
ATOM 1128 C C . LEU A 1 141 ? -0.522 0.997 -5.516 1.00 93.00 141 LEU A C 1
ATOM 1130 O O . LEU A 1 141 ? -1.024 0.764 -6.612 1.00 93.00 141 LEU A O 1
ATOM 1134 N N . LYS A 1 142 ? -0.428 2.227 -5.019 1.00 90.44 142 LYS A N 1
ATOM 1135 C CA . LYS A 1 142 ? -0.820 3.433 -5.743 1.00 90.44 142 LYS A CA 1
ATOM 1136 C C . LYS A 1 142 ? 0.380 4.346 -5.903 1.00 90.44 142 LYS A C 1
ATOM 1138 O O . LYS A 1 142 ? 0.962 4.786 -4.919 1.00 90.44 142 LYS A O 1
ATOM 1143 N N . ILE A 1 143 ? 0.748 4.638 -7.138 1.00 90.50 143 ILE A N 1
ATOM 1144 C CA . ILE A 1 143 ? 1.881 5.481 -7.491 1.00 90.50 143 ILE A CA 1
ATOM 1145 C C . ILE A 1 143 ? 1.441 6.435 -8.595 1.00 90.50 143 ILE A C 1
ATOM 1147 O O . ILE A 1 143 ? 0.927 6.014 -9.629 1.00 90.50 143 ILE A O 1
ATOM 1151 N N . GLY A 1 144 ? 1.679 7.730 -8.414 1.00 84.12 144 GLY A N 1
ATOM 1152 C CA . GLY A 1 144 ? 1.449 8.704 -9.473 1.00 84.12 144 GLY A CA 1
ATOM 1153 C C . GLY A 1 144 ? 1.556 10.141 -8.996 1.00 84.12 144 GLY A C 1
ATOM 1154 O O . GLY A 1 144 ? 1.855 10.406 -7.836 1.00 84.12 144 GLY A O 1
ATOM 1155 N N . TYR A 1 145 ?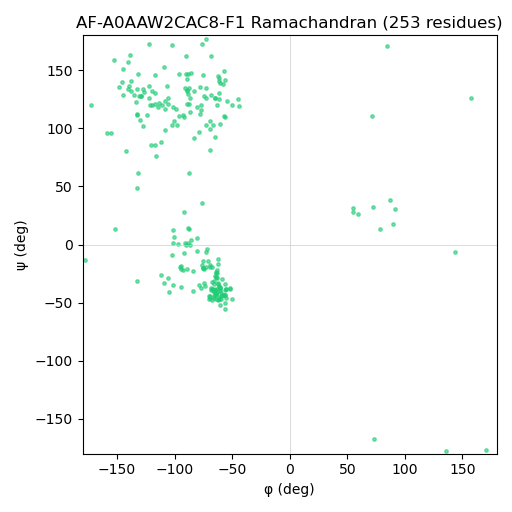 1.292 11.082 -9.898 1.00 78.94 145 TYR A N 1
ATOM 1156 C CA . TYR A 1 145 ? 1.200 12.498 -9.546 1.00 78.94 145 TYR A CA 1
ATOM 1157 C C . TYR A 1 145 ? -0.109 12.820 -8.822 1.00 78.94 145 TYR A C 1
ATOM 1159 O O . TYR A 1 145 ? -1.159 12.277 -9.171 1.00 78.94 145 TYR A O 1
ATOM 1167 N N . VAL A 1 146 ? -0.053 13.773 -7.885 1.00 70.56 146 VAL A N 1
ATOM 1168 C CA . VAL A 1 146 ? -1.249 14.340 -7.230 1.00 70.56 146 VAL A CA 1
ATOM 1169 C C . VAL A 1 146 ? -2.198 14.953 -8.276 1.00 70.56 146 VAL A C 1
ATOM 1171 O O . VAL A 1 146 ? -3.399 14.697 -8.249 1.00 70.56 146 VAL A O 1
ATOM 1174 N N . HIS A 1 147 ? -1.641 15.691 -9.246 1.00 68.31 147 HIS A N 1
ATOM 1175 C CA . HIS A 1 147 ? -2.360 16.340 -10.348 1.00 68.31 147 HIS A CA 1
ATOM 1176 C C . HIS A 1 147 ? -1.527 16.261 -11.636 1.00 68.31 147 HIS A C 1
ATOM 1178 O O . HIS A 1 147 ? -0.804 17.192 -11.975 1.00 68.31 147 HIS A O 1
ATOM 1184 N N . ALA A 1 148 ? -1.560 15.121 -12.333 1.00 62.62 148 ALA A N 1
ATOM 1185 C CA . ALA A 1 148 ? -0.851 14.989 -13.608 1.00 62.62 148 ALA A CA 1
ATOM 1186 C C . ALA A 1 148 ? -1.457 15.949 -14.656 1.00 62.62 148 ALA A C 1
ATOM 1188 O O . ALA A 1 148 ? -2.667 15.866 -14.890 1.00 62.62 148 ALA A O 1
ATOM 1189 N N . PRO A 1 149 ? -0.654 16.816 -15.301 1.00 63.62 149 PRO A N 1
ATOM 1190 C CA . PRO A 1 149 ? -1.080 17.530 -16.502 1.00 63.62 149 PRO A CA 1
ATOM 1191 C C . PRO A 1 149 ? -1.529 16.528 -17.575 1.00 63.62 149 PRO A C 1
ATOM 1193 O O . PRO A 1 149 ? -0.932 15.456 -17.701 1.00 63.62 149 PRO A O 1
ATOM 1196 N N . GLN A 1 150 ? -2.590 16.842 -18.326 1.00 62.06 150 GLN A N 1
ATOM 1197 C CA . GLN A 1 150 ? -3.166 15.910 -19.313 1.00 62.06 150 GLN A CA 1
ATOM 1198 C C . GLN A 1 150 ? -2.205 15.582 -20.467 1.00 62.06 150 GLN A C 1
ATOM 1200 O O . GLN A 1 150 ? -2.347 14.543 -21.110 1.00 62.06 150 GLN A O 1
ATOM 1205 N N . ASP A 1 151 ? -1.251 16.471 -20.714 1.00 65.31 151 ASP A N 1
ATOM 1206 C CA . ASP A 1 151 ? -0.226 16.441 -21.753 1.00 65.31 151 ASP A CA 1
ATOM 1207 C C . ASP A 1 151 ? 1.083 15.773 -21.302 1.00 65.31 151 ASP A C 1
ATOM 1209 O O . ASP A 1 151 ? 1.971 15.532 -22.121 1.00 65.31 151 ASP A O 1
ATOM 1213 N N . ARG A 1 152 ? 1.224 15.429 -20.014 1.00 66.44 152 ARG A N 1
ATOM 1214 C CA . ARG A 1 152 ? 2.459 14.823 -19.516 1.00 66.44 152 ARG A CA 1
ATOM 1215 C C . ARG A 1 152 ? 2.553 13.350 -19.903 1.00 66.44 152 ARG A C 1
ATOM 1217 O O . ARG A 1 152 ? 1.798 12.510 -19.419 1.00 66.44 152 ARG A O 1
ATOM 1224 N N . ILE A 1 153 ? 3.555 13.046 -20.719 1.00 63.31 153 ILE A N 1
ATOM 1225 C CA . ILE A 1 153 ? 3.921 11.684 -21.105 1.00 63.31 153 ILE A CA 1
ATOM 1226 C C . ILE A 1 153 ? 4.927 11.124 -20.088 1.00 63.31 153 ILE A C 1
ATOM 1228 O O . ILE A 1 153 ? 5.911 11.786 -19.743 1.00 63.31 153 ILE A O 1
ATOM 1232 N N . GLY A 1 154 ? 4.677 9.902 -19.617 1.00 68.12 154 GLY A N 1
ATOM 1233 C CA . GLY A 1 154 ? 5.534 9.188 -18.672 1.00 68.12 154 GLY A CA 1
ATOM 1234 C C . GLY A 1 154 ? 5.287 9.526 -17.197 1.00 68.12 154 GLY A C 1
ATOM 1235 O O . GLY A 1 154 ? 4.536 10.436 -16.834 1.00 68.12 154 GLY A O 1
ATOM 1236 N N . GLY A 1 155 ? 5.917 8.742 -16.322 1.00 76.25 155 GLY A N 1
ATOM 1237 C CA . GLY A 1 155 ? 5.723 8.823 -14.877 1.00 76.25 155 GLY A CA 1
ATOM 1238 C C . GLY A 1 155 ? 6.810 9.541 -14.085 1.00 76.25 155 GLY A C 1
ATOM 1239 O O . GLY A 1 155 ? 7.891 9.833 -14.597 1.00 76.25 155 GLY A O 1
ATOM 1240 N N . PRO A 1 156 ? 6.546 9.769 -12.785 1.00 79.94 156 PRO A N 1
ATOM 1241 C CA . PRO A 1 156 ? 7.515 10.347 -11.854 1.00 79.94 156 PRO A CA 1
ATOM 1242 C C . PRO A 1 156 ? 8.655 9.414 -11.489 1.00 79.94 156 PRO A C 1
ATOM 1244 O O . PRO A 1 156 ? 9.631 9.870 -10.901 1.00 79.94 156 PRO A O 1
ATOM 1247 N N . ILE A 1 157 ? 8.525 8.123 -11.780 1.00 88.12 157 ILE A N 1
ATOM 1248 C CA . ILE A 1 157 ? 9.453 7.103 -11.313 1.00 88.12 157 ILE A CA 1
ATOM 1249 C C . ILE A 1 157 ? 10.131 6.462 -12.506 1.00 88.12 157 ILE A C 1
ATOM 1251 O O . ILE A 1 157 ? 9.477 5.999 -13.435 1.00 88.12 157 ILE A O 1
ATOM 1255 N N . GLN A 1 158 ? 11.452 6.395 -12.432 1.00 90.12 158 GLN A N 1
ATOM 1256 C CA . GLN A 1 158 ? 12.278 5.579 -13.303 1.00 90.12 158 GLN A CA 1
ATOM 1257 C C . GLN A 1 158 ? 12.798 4.382 -12.508 1.00 90.12 158 GLN A C 1
ATOM 1259 O O . GLN A 1 158 ? 13.262 4.542 -11.378 1.00 90.12 158 GLN A O 1
ATOM 1264 N N . LEU A 1 159 ? 12.754 3.202 -13.126 1.00 91.81 159 LEU A N 1
ATOM 1265 C CA . LEU A 1 159 ? 13.276 1.951 -12.572 1.00 91.81 159 LEU A CA 1
ATOM 1266 C C . LEU A 1 159 ? 14.424 1.450 -13.461 1.00 91.81 159 LEU A C 1
ATOM 1268 O O . LEU A 1 159 ? 14.210 0.552 -14.275 1.00 91.81 159 LEU A O 1
ATOM 1272 N N . PRO A 1 160 ? 15.628 2.051 -13.380 1.00 89.00 160 PRO A N 1
ATOM 1273 C CA . PRO A 1 160 ? 16.727 1.713 -14.285 1.00 89.00 160 PRO A CA 1
ATOM 1274 C C . PRO A 1 160 ? 17.198 0.257 -14.145 1.00 89.00 160 PRO A C 1
ATOM 1276 O O . PRO A 1 160 ? 17.632 -0.329 -15.129 1.00 89.00 160 PRO A O 1
ATOM 1279 N N . GLN A 1 161 ? 17.060 -0.349 -12.959 1.00 89.62 161 GLN A N 1
ATOM 1280 C CA . GLN A 1 161 ? 17.335 -1.776 -12.727 1.00 89.62 161 GLN A CA 1
ATOM 1281 C C . GLN A 1 161 ? 16.132 -2.689 -13.036 1.00 89.62 161 GLN A C 1
ATOM 1283 O O . GLN A 1 161 ? 16.192 -3.896 -12.814 1.00 89.62 161 GLN A O 1
ATOM 1288 N N . GLY A 1 162 ? 15.032 -2.131 -13.547 1.00 91.81 162 GLY A N 1
ATOM 1289 C CA . GLY A 1 162 ? 13.782 -2.851 -13.768 1.00 91.81 162 GLY A CA 1
ATOM 1290 C C . GLY A 1 162 ? 13.021 -3.157 -12.475 1.00 91.81 162 GLY A C 1
ATOM 1291 O O . GLY A 1 162 ? 13.300 -2.601 -11.416 1.00 91.81 162 GLY A O 1
ATOM 1292 N N . LEU A 1 163 ? 12.021 -4.033 -12.587 1.00 92.50 163 LEU A N 1
ATOM 1293 C CA . LEU A 1 163 ? 11.181 -4.538 -11.500 1.00 92.50 163 LEU A CA 1
ATOM 1294 C C . LEU A 1 163 ? 11.111 -6.057 -11.658 1.00 92.50 163 LEU A C 1
ATOM 1296 O O . LEU A 1 163 ? 10.549 -6.553 -12.632 1.00 92.50 163 LEU A O 1
ATOM 1300 N N . SER A 1 164 ? 11.711 -6.794 -10.728 1.00 91.25 164 SER A N 1
ATOM 1301 C CA . SER A 1 164 ? 11.803 -8.260 -10.793 1.00 91.25 164 SER A CA 1
ATOM 1302 C C . SER A 1 164 ? 10.694 -8.973 -10.021 1.00 91.25 164 SER A C 1
ATOM 1304 O O . SER A 1 164 ? 10.425 -10.148 -10.277 1.00 91.25 164 SER A O 1
ATOM 1306 N N . TYR A 1 165 ? 10.042 -8.275 -9.089 1.00 93.69 165 TYR A N 1
ATOM 1307 C CA . TYR A 1 165 ? 9.031 -8.846 -8.213 1.00 93.69 165 TYR A CA 1
ATOM 1308 C C . TYR A 1 165 ? 7.932 -7.840 -7.886 1.00 93.69 165 TYR A C 1
ATOM 1310 O O . TYR A 1 165 ? 8.194 -6.669 -7.612 1.00 93.69 165 TYR A O 1
ATOM 1318 N N . LEU A 1 166 ? 6.704 -8.343 -7.864 1.00 94.88 166 LEU A N 1
ATOM 1319 C CA . LEU A 1 166 ? 5.559 -7.731 -7.212 1.00 94.88 166 LEU A CA 1
ATOM 1320 C C . LEU A 1 166 ? 4.865 -8.805 -6.378 1.00 94.88 166 LEU A C 1
ATOM 1322 O O . LEU A 1 166 ? 4.844 -9.973 -6.755 1.00 94.88 166 LEU A O 1
ATOM 1326 N N . SER A 1 167 ? 4.300 -8.396 -5.246 1.00 95.50 167 SER A N 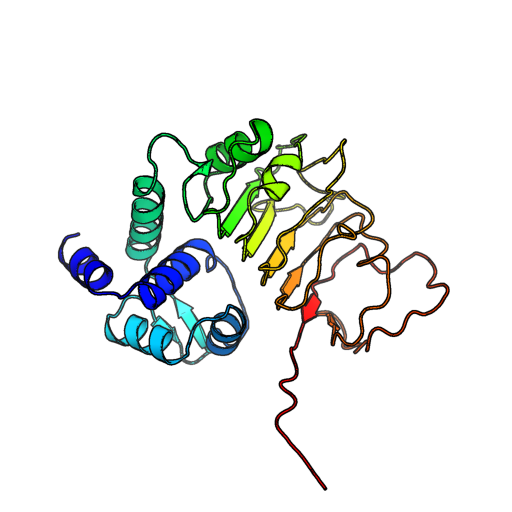1
ATOM 1327 C CA . SER A 1 167 ? 3.573 -9.291 -4.350 1.00 95.50 167 SER A CA 1
ATOM 1328 C C . SER A 1 167 ? 2.360 -9.916 -5.036 1.00 95.50 167 SER A C 1
ATOM 1330 O O . SER A 1 167 ? 1.519 -9.196 -5.567 1.00 95.50 167 SER A O 1
ATOM 1332 N N . ASN A 1 168 ? 2.214 -11.238 -4.939 1.00 93.25 168 ASN A N 1
ATOM 1333 C CA . ASN A 1 168 ? 1.026 -11.959 -5.416 1.00 93.25 168 ASN A CA 1
ATOM 1334 C C . ASN A 1 168 ? -0.211 -11.736 -4.523 1.00 93.25 168 ASN A C 1
ATOM 1336 O O . ASN A 1 168 ? -1.314 -12.149 -4.877 1.00 93.25 168 ASN A O 1
ATOM 1340 N N . GLU A 1 169 ? -0.046 -11.047 -3.388 1.00 93.19 169 GLU A N 1
ATOM 1341 C CA . GLU A 1 169 ? -1.149 -10.564 -2.553 1.00 93.19 169 GLU A CA 1
ATOM 1342 C C . GLU A 1 169 ? -1.774 -9.266 -3.085 1.00 93.19 169 GLU A C 1
ATOM 1344 O O . GLU A 1 169 ? -2.786 -8.820 -2.543 1.00 93.19 169 GLU A O 1
ATOM 1349 N N . LEU A 1 170 ? -1.205 -8.656 -4.137 1.00 91.44 170 LEU A N 1
ATOM 1350 C CA . LEU A 1 170 ? -1.722 -7.419 -4.717 1.00 91.44 170 LEU A CA 1
ATOM 1351 C C . LEU A 1 170 ? -3.140 -7.606 -5.255 1.00 91.44 170 LEU A C 1
ATOM 1353 O O . LEU A 1 170 ? -3.408 -8.433 -6.124 1.00 91.44 170 LEU A O 1
ATOM 1357 N N . ARG A 1 171 ? -4.025 -6.741 -4.768 1.00 86.75 171 ARG A N 1
ATOM 1358 C CA . ARG A 1 171 ? -5.433 -6.636 -5.143 1.00 86.75 171 ARG A CA 1
ATOM 1359 C C . ARG A 1 171 ? -5.716 -5.373 -5.938 1.00 86.75 171 ARG A C 1
ATOM 1361 O O . ARG A 1 171 ? -6.536 -5.394 -6.847 1.00 86.75 171 ARG A O 1
ATOM 1368 N N . ILE A 1 172 ? -5.005 -4.286 -5.641 1.00 84.38 172 ILE A N 1
ATOM 1369 C CA . ILE A 1 172 ? -5.114 -3.025 -6.378 1.00 84.38 172 ILE A CA 1
ATOM 1370 C C . ILE A 1 172 ? -3.727 -2.548 -6.790 1.00 84.38 172 ILE A C 1
ATOM 1372 O O . ILE A 1 172 ? -2.838 -2.379 -5.955 1.00 84.38 172 ILE A O 1
ATOM 1376 N N . ILE A 1 173 ? -3.569 -2.257 -8.077 1.00 89.06 173 ILE A N 1
ATOM 1377 C CA . ILE A 1 173 ? -2.407 -1.564 -8.628 1.00 89.06 173 ILE A CA 1
ATOM 1378 C C . ILE A 1 173 ? -2.923 -0.334 -9.379 1.00 89.06 173 ILE A C 1
ATOM 1380 O O . ILE A 1 173 ? -3.561 -0.476 -10.413 1.00 89.06 173 ILE A O 1
ATOM 1384 N N . ASP A 1 174 ? -2.651 0.875 -8.889 1.00 85.88 174 ASP A N 1
ATOM 1385 C CA . ASP A 1 174 ? -2.842 2.141 -9.616 1.00 85.88 174 ASP A CA 1
ATOM 1386 C C . ASP A 1 174 ? -1.482 2.810 -9.800 1.00 85.88 174 ASP A C 1
ATOM 1388 O O . ASP A 1 174 ? -1.059 3.619 -8.979 1.00 85.88 174 ASP A O 1
ATOM 1392 N N . TRP A 1 175 ? -0.767 2.430 -10.856 1.00 89.50 175 TRP A N 1
ATOM 1393 C CA . TRP A 1 175 ? 0.576 2.916 -11.149 1.00 89.50 175 TRP A CA 1
ATOM 1394 C C . TRP A 1 175 ? 0.567 3.785 -12.403 1.00 89.50 175 TRP A C 1
ATOM 1396 O O . TRP A 1 175 ? 0.773 3.329 -13.530 1.00 89.50 175 TRP A O 1
ATOM 1406 N N . ARG A 1 176 ? 0.327 5.080 -12.204 1.00 82.75 176 ARG A N 1
ATOM 1407 C CA . ARG A 1 176 ? 0.327 6.071 -13.281 1.00 82.75 176 ARG A CA 1
ATOM 1408 C C . ARG A 1 176 ? 1.752 6.367 -13.716 1.00 82.75 176 ARG A C 1
ATOM 1410 O O . ARG A 1 176 ? 2.599 6.704 -12.888 1.00 82.75 176 ARG A O 1
ATOM 1417 N N . GLY A 1 177 ? 2.000 6.271 -15.017 1.00 83.38 177 GLY A N 1
ATOM 1418 C CA . GLY A 1 177 ? 3.337 6.462 -15.560 1.00 83.38 177 GLY A CA 1
ATOM 1419 C C . GLY A 1 177 ? 4.293 5.312 -15.256 1.00 83.38 177 GLY A C 1
ATOM 1420 O O . GLY A 1 177 ? 5.481 5.543 -15.048 1.00 83.38 177 GLY A O 1
ATOM 1421 N N . TYR A 1 178 ? 3.777 4.084 -15.168 1.00 88.06 178 TYR A N 1
ATOM 1422 C CA . TYR A 1 178 ? 4.612 2.897 -15.012 1.00 88.06 178 TYR A CA 1
ATOM 1423 C C . TYR A 1 178 ? 5.675 2.826 -16.134 1.00 88.06 178 TYR A C 1
ATOM 1425 O O . TYR A 1 178 ? 5.295 2.856 -17.306 1.00 88.06 178 TYR A O 1
A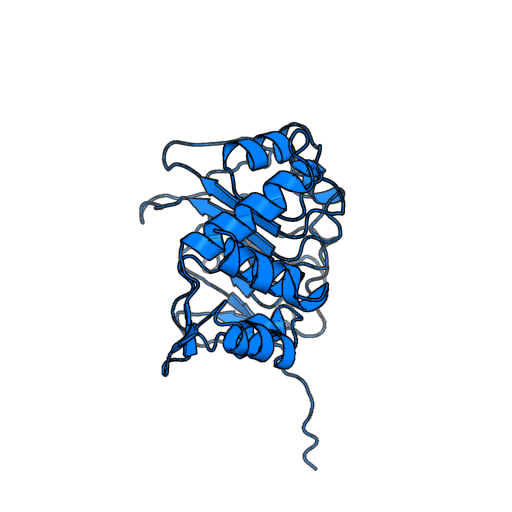TOM 1433 N N . PRO A 1 179 ? 6.983 2.752 -15.803 1.00 88.19 179 PRO A N 1
ATOM 1434 C CA . PRO A 1 179 ? 8.060 3.005 -16.768 1.00 88.19 179 PRO A CA 1
ATOM 1435 C C . PRO A 1 179 ? 8.538 1.764 -17.539 1.00 88.19 179 PRO A C 1
ATOM 1437 O O . PRO A 1 179 ? 9.488 1.855 -18.314 1.00 88.19 179 PRO A O 1
ATOM 1440 N N . LEU A 1 180 ? 7.969 0.580 -17.284 1.00 89.25 180 LEU A N 1
ATOM 1441 C CA . LEU A 1 180 ? 8.418 -0.671 -17.903 1.00 89.25 180 LEU A CA 1
ATOM 1442 C C . LEU A 1 180 ? 7.400 -1.190 -18.919 1.00 89.25 180 LEU A C 1
ATOM 1444 O O . LEU A 1 180 ? 6.195 -0.981 -18.796 1.00 89.25 180 LEU A O 1
ATOM 1448 N N . LYS A 1 181 ? 7.905 -1.937 -19.905 1.00 85.88 181 LYS A N 1
ATOM 1449 C CA . LYS A 1 181 ? 7.105 -2.489 -21.008 1.00 85.88 181 LYS A CA 1
ATOM 1450 C C . LYS A 1 181 ? 6.197 -3.647 -20.598 1.00 85.88 181 LYS A C 1
ATOM 1452 O O . LYS A 1 181 ? 5.257 -3.953 -21.330 1.00 85.88 181 LYS A O 1
ATOM 1457 N N . SER A 1 182 ? 6.479 -4.288 -19.467 1.00 84.06 182 SER A N 1
ATOM 1458 C CA . SER A 1 182 ? 5.680 -5.383 -18.923 1.00 84.06 182 SER A CA 1
ATOM 1459 C C . SER A 1 182 ? 5.788 -5.471 -17.410 1.00 84.06 182 SER A C 1
ATOM 1461 O O . SER A 1 182 ? 6.774 -5.007 -16.837 1.00 84.06 182 SER A O 1
ATOM 1463 N N . LEU A 1 183 ? 4.802 -6.112 -16.775 1.00 88.50 183 LEU A N 1
ATOM 1464 C CA . LEU A 1 183 ? 4.905 -6.494 -15.367 1.00 88.50 183 LEU A CA 1
ATOM 1465 C C . LEU A 1 183 ? 5.954 -7.603 -15.169 1.00 88.50 183 LEU A C 1
ATOM 1467 O O . LEU A 1 183 ? 6.331 -8.281 -16.135 1.00 88.50 183 LEU A O 1
ATOM 1471 N N . PRO A 1 184 ? 6.431 -7.812 -13.927 1.00 90.00 184 PRO A N 1
ATOM 1472 C CA . PRO A 1 184 ? 7.379 -8.876 -13.624 1.00 90.00 184 PRO A CA 1
ATOM 1473 C C . PRO A 1 184 ? 6.797 -10.245 -13.955 1.00 90.00 184 PRO A C 1
ATOM 1475 O O . PRO A 1 184 ? 5.649 -10.533 -13.632 1.00 90.00 184 PRO A O 1
ATOM 1478 N N . THR A 1 185 ? 7.604 -11.127 -14.538 1.00 85.69 185 THR A N 1
ATOM 1479 C CA . THR A 1 185 ? 7.166 -12.485 -14.904 1.00 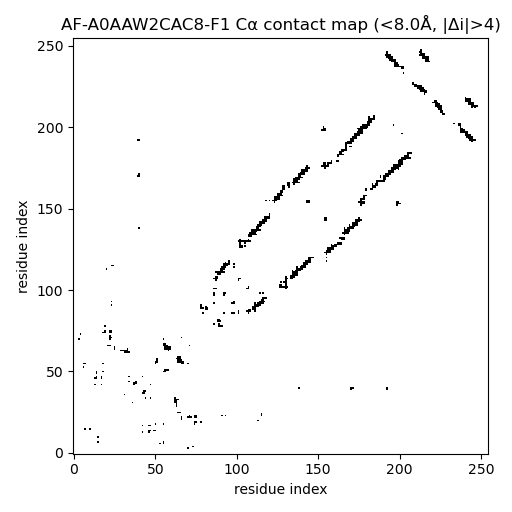85.69 185 THR A CA 1
ATOM 1480 C C . THR A 1 185 ? 6.862 -13.371 -13.697 1.00 85.69 185 THR A C 1
ATOM 1482 O O . THR A 1 185 ? 6.189 -14.383 -13.833 1.00 85.69 185 THR A O 1
ATOM 1485 N N . SER A 1 186 ? 7.377 -13.005 -12.522 1.00 87.88 186 SER A N 1
ATOM 1486 C CA . SER A 1 186 ? 7.113 -13.660 -11.239 1.00 87.88 186 SER A CA 1
ATOM 1487 C C . SER A 1 186 ? 5.741 -13.309 -10.652 1.00 87.88 186 SER A C 1
ATOM 1489 O O . SER A 1 186 ? 5.271 -14.014 -9.759 1.00 87.88 186 SER A O 1
ATOM 1491 N N . PHE A 1 187 ? 5.106 -12.234 -11.131 1.00 89.50 187 PHE A N 1
ATOM 1492 C CA . PHE A 1 187 ? 3.835 -11.760 -10.603 1.00 89.50 187 PHE A CA 1
ATOM 1493 C C . PHE A 1 187 ? 2.679 -12.626 -11.111 1.00 89.50 187 PHE A C 1
ATOM 1495 O O . PHE A 1 187 ? 2.430 -12.719 -12.313 1.00 89.50 187 PHE A O 1
ATOM 1502 N N . GLN A 1 188 ? 1.960 -13.235 -10.173 1.00 87.25 188 GLN A N 1
ATOM 1503 C CA . GLN A 1 188 ? 0.770 -14.046 -10.394 1.00 87.25 188 GLN A CA 1
ATOM 1504 C C . GLN A 1 188 ? -0.455 -13.269 -9.893 1.00 87.25 188 GLN A C 1
ATOM 1506 O O . GLN A 1 188 ? -0.730 -13.257 -8.690 1.00 87.25 188 GLN A O 1
ATOM 1511 N N . PRO A 1 189 ? -1.206 -12.605 -10.787 1.00 83.94 189 PRO A N 1
ATOM 1512 C CA . PRO A 1 189 ? -2.290 -11.693 -10.419 1.00 83.94 189 PRO A CA 1
ATOM 1513 C C . PRO A 1 189 ? -3.588 -12.401 -9.967 1.00 83.94 189 PRO A C 1
ATOM 1515 O O . PRO A 1 189 ? -4.684 -11.917 -10.231 1.00 83.94 189 PRO A O 1
ATOM 1518 N N . ASN A 1 190 ? -3.501 -13.534 -9.265 1.00 81.88 190 ASN A N 1
ATOM 1519 C CA . ASN A 1 190 ? -4.655 -14.367 -8.890 1.00 81.88 190 ASN A CA 1
ATOM 1520 C C . ASN A 1 190 ? -5.623 -13.656 -7.927 1.00 81.88 190 ASN A C 1
ATOM 1522 O O . ASN A 1 190 ? -6.811 -13.965 -7.908 1.00 81.88 190 ASN A O 1
ATOM 1526 N N . LYS A 1 191 ? -5.111 -12.713 -7.126 1.00 83.19 191 LYS A N 1
ATOM 1527 C CA . LYS A 1 191 ? -5.882 -11.895 -6.175 1.00 83.19 191 LYS A CA 1
ATOM 1528 C C . LYS A 1 191 ? -6.158 -10.479 -6.695 1.00 83.19 191 LYS A C 1
ATOM 1530 O O . LYS A 1 191 ? -6.764 -9.681 -5.983 1.00 83.19 191 LYS A O 1
ATOM 1535 N N . LEU A 1 192 ? -5.710 -10.158 -7.913 1.00 83.25 192 LEU A N 1
ATOM 1536 C CA . LEU A 1 192 ? -5.809 -8.816 -8.472 1.00 83.25 192 LEU A CA 1
ATOM 1537 C C . LEU A 1 192 ? -7.260 -8.504 -8.856 1.00 83.25 192 LEU A C 1
ATOM 1539 O O . LEU A 1 192 ? -7.886 -9.222 -9.629 1.00 83.25 192 LEU A O 1
ATOM 1543 N N . VAL A 1 193 ? -7.768 -7.395 -8.334 1.00 77.69 193 VAL A N 1
ATOM 1544 C CA . VAL A 1 193 ? -9.122 -6.878 -8.571 1.00 77.69 193 VAL A CA 1
ATOM 1545 C C . VAL A 1 193 ? -9.074 -5.679 -9.509 1.00 77.69 193 VAL A C 1
ATOM 1547 O O . VAL A 1 193 ? -9.911 -5.516 -10.396 1.00 77.69 193 VAL A O 1
ATOM 1550 N N . GLU A 1 194 ? -8.093 -4.801 -9.329 1.00 77.31 194 GLU A N 1
ATOM 1551 C CA . GLU A 1 194 ? -8.028 -3.561 -10.085 1.00 77.31 194 GLU A CA 1
ATOM 1552 C C . GLU A 1 194 ? -6.610 -3.246 -10.551 1.00 77.31 194 GLU A C 1
ATOM 1554 O O . GLU A 1 194 ? -5.656 -3.266 -9.773 1.00 77.31 194 GLU A O 1
ATOM 1559 N N . LEU A 1 195 ? -6.498 -2.910 -11.839 1.00 82.06 195 LEU A N 1
ATOM 1560 C CA . LEU A 1 195 ? -5.255 -2.542 -12.497 1.00 82.06 195 LEU A CA 1
ATOM 1561 C C . LEU A 1 195 ? -5.431 -1.235 -13.283 1.00 82.06 195 LEU A C 1
ATOM 1563 O O . LEU A 1 195 ? -6.029 -1.175 -14.354 1.00 82.06 195 LEU A O 1
ATOM 1567 N N . ARG A 1 196 ? -4.858 -0.148 -12.783 1.00 80.50 196 ARG A N 1
ATOM 1568 C CA . ARG A 1 196 ? -4.817 1.154 -13.451 1.00 80.50 196 ARG A CA 1
ATOM 1569 C C . ARG A 1 196 ? -3.366 1.486 -13.780 1.00 80.50 196 ARG A C 1
ATOM 1571 O O . ARG A 1 196 ? -2.540 1.633 -12.890 1.00 80.50 196 ARG A O 1
ATOM 1578 N N . MET A 1 197 ? -3.059 1.624 -15.067 1.00 82.00 197 MET A N 1
ATOM 1579 C CA . MET A 1 197 ? -1.709 1.942 -15.556 1.00 82.00 197 MET A CA 1
ATOM 1580 C C . MET A 1 197 ? -1.744 3.061 -16.597 1.00 82.00 197 MET A C 1
ATOM 1582 O O . MET A 1 197 ? -1.186 2.957 -17.688 1.00 82.00 197 MET A O 1
ATOM 1586 N N . ARG A 1 198 ? -2.455 4.148 -16.282 1.00 76.69 198 ARG A N 1
ATOM 1587 C CA . ARG A 1 198 ? -2.578 5.299 -17.190 1.00 76.69 198 ARG A CA 1
ATOM 1588 C C . ARG A 1 198 ? -1.212 5.925 -17.462 1.00 76.69 198 ARG A C 1
ATOM 1590 O O . ARG A 1 198 ? -0.407 6.042 -16.539 1.00 76.69 198 ARG A O 1
ATOM 1597 N N . TYR A 1 199 ? -1.004 6.384 -18.696 1.00 77.12 199 TYR A N 1
ATOM 1598 C CA . TYR A 1 199 ? 0.222 7.063 -19.134 1.00 77.12 199 TYR A CA 1
ATOM 1599 C C . TYR A 1 199 ? 1.496 6.218 -18.973 1.00 77.12 199 TYR A C 1
ATOM 1601 O O . TYR A 1 199 ? 2.570 6.776 -18.770 1.00 77.12 199 TYR A O 1
ATOM 1609 N N . SER A 1 200 ? 1.367 4.888 -18.986 1.00 79.56 200 SER A N 1
ATOM 1610 C CA . SER A 1 200 ? 2.490 3.960 -18.834 1.00 79.56 200 SER A CA 1
ATOM 1611 C C . SER A 1 200 ? 3.120 3.576 -20.170 1.00 79.56 200 SER A C 1
ATOM 1613 O O . SER A 1 200 ? 2.490 3.684 -21.221 1.00 79.56 200 SER A O 1
ATOM 1615 N N . ASP A 1 201 ? 4.341 3.050 -20.094 1.00 81.31 201 ASP A N 1
ATOM 1616 C CA . ASP A 1 201 ? 5.085 2.504 -21.233 1.00 81.31 201 ASP A CA 1
ATOM 1617 C C . ASP A 1 201 ? 4.778 1.013 -21.476 1.00 81.31 201 ASP A C 1
ATOM 1619 O O . ASP A 1 201 ? 5.517 0.322 -22.187 1.00 81.31 201 ASP A O 1
ATOM 1623 N N . ILE A 1 202 ? 3.707 0.489 -20.864 1.00 79.31 202 ILE A N 1
ATOM 1624 C CA . ILE A 1 202 ? 3.362 -0.928 -20.942 1.00 79.31 202 ILE A CA 1
ATOM 1625 C C . ILE A 1 202 ? 2.928 -1.298 -22.365 1.00 79.31 202 ILE A C 1
ATOM 1627 O O . ILE A 1 202 ? 2.062 -0.664 -22.964 1.00 79.31 202 ILE A O 1
ATOM 1631 N N . LYS A 1 203 ? 3.537 -2.352 -22.902 1.00 77.69 203 LYS A N 1
ATOM 1632 C CA . LYS A 1 203 ? 3.203 -2.942 -24.207 1.00 77.69 203 LYS A CA 1
ATOM 1633 C C . LYS A 1 203 ? 2.588 -4.331 -24.069 1.00 77.69 203 LYS A C 1
ATOM 1635 O O . LYS A 1 203 ? 1.832 -4.764 -24.929 1.00 77.69 203 LYS A O 1
ATOM 1640 N N . GLN A 1 204 ? 2.909 -5.031 -22.984 1.00 74.38 204 GLN A N 1
ATOM 1641 C CA . GLN A 1 204 ? 2.435 -6.380 -22.703 1.00 74.38 204 GLN A CA 1
ATOM 1642 C C . GLN A 1 204 ? 2.228 -6.538 -21.198 1.00 74.38 204 GLN A C 1
ATOM 1644 O O . GLN A 1 204 ? 3.140 -6.270 -20.427 1.00 74.38 204 GLN A O 1
ATOM 1649 N N . LEU A 1 205 ? 1.057 -7.008 -20.762 1.00 70.25 205 LEU A N 1
ATOM 1650 C CA . LEU A 1 205 ? 0.778 -7.154 -19.328 1.00 70.25 205 LEU A CA 1
ATOM 1651 C C . LEU A 1 205 ? 1.635 -8.247 -18.674 1.00 70.25 205 LEU A C 1
ATOM 1653 O O . LEU A 1 205 ? 2.261 -7.988 -17.655 1.00 70.25 205 LEU A O 1
ATOM 1657 N N . TRP A 1 206 ? 1.720 -9.437 -19.273 1.00 73.00 206 TRP A N 1
ATOM 1658 C CA . TRP A 1 206 ? 2.412 -10.602 -18.700 1.00 73.00 206 TRP A CA 1
ATOM 1659 C C . TRP A 1 206 ? 3.091 -11.436 -19.782 1.00 73.00 206 TRP A C 1
ATOM 1661 O O . TRP A 1 206 ? 2.613 -11.506 -20.916 1.00 73.00 206 TRP A O 1
ATOM 1671 N N . LYS A 1 207 ? 4.179 -12.118 -19.413 1.00 62.81 207 LYS A N 1
ATOM 1672 C CA . LYS A 1 207 ? 4.883 -13.089 -20.262 1.00 62.81 207 LYS A CA 1
ATOM 1673 C C . LYS A 1 207 ? 4.476 -14.509 -19.840 1.00 62.81 207 LYS A C 1
ATOM 1675 O O . LYS A 1 207 ? 4.910 -14.958 -18.788 1.00 62.81 207 LYS A O 1
ATOM 1680 N N . GLY A 1 208 ? 3.654 -15.200 -20.635 1.00 59.69 208 GLY A N 1
ATOM 1681 C CA . GLY A 1 208 ? 3.179 -16.567 -20.348 1.00 59.69 208 GLY A CA 1
ATOM 1682 C C . GLY A 1 208 ? 1.678 -16.768 -20.604 1.00 59.69 208 GLY A C 1
ATOM 1683 O O . GLY A 1 208 ? 1.001 -15.854 -21.074 1.00 59.69 208 GLY A O 1
ATOM 1684 N N . ILE A 1 209 ? 1.167 -17.972 -20.315 1.00 50.91 209 ILE A N 1
ATOM 1685 C CA . ILE A 1 209 ? -0.264 -18.313 -20.409 1.00 50.91 209 ILE A CA 1
ATOM 1686 C C . ILE A 1 209 ? -0.946 -17.948 -19.086 1.00 50.91 209 ILE A C 1
ATOM 1688 O O . ILE A 1 209 ? -0.530 -18.411 -18.030 1.00 50.91 209 ILE A O 1
ATOM 1692 N N . MET A 1 210 ? -2.009 -17.146 -19.155 1.00 56.47 210 MET A N 1
ATOM 1693 C CA . MET A 1 210 ? -2.926 -16.896 -18.040 1.00 56.47 210 MET A CA 1
ATOM 1694 C C . MET A 1 210 ? -4.220 -17.658 -18.320 1.00 56.47 210 MET A C 1
ATOM 1696 O O . MET A 1 210 ? -4.843 -17.430 -19.353 1.00 56.47 210 MET A O 1
ATOM 1700 N N . GLU A 1 211 ? -4.622 -18.575 -17.440 1.00 51.50 211 GLU A N 1
ATOM 1701 C CA . GLU A 1 211 ? -5.683 -19.537 -17.778 1.00 51.50 211 GLU A CA 1
ATOM 1702 C C . GLU A 1 211 ? -7.098 -18.949 -17.799 1.00 51.50 211 GLU A C 1
ATOM 1704 O O . GLU A 1 211 ? -7.960 -19.522 -18.460 1.00 51.50 211 GLU A O 1
ATOM 1709 N N . LYS A 1 212 ? -7.349 -17.808 -17.139 1.00 50.41 212 LYS A N 1
ATOM 1710 C CA . LYS A 1 212 ? -8.610 -17.046 -17.228 1.00 50.41 212 LYS A CA 1
ATOM 1711 C C . LYS A 1 212 ? -8.491 -15.708 -16.501 1.00 50.41 212 LYS A C 1
ATOM 1713 O O . LYS A 1 212 ? -8.311 -15.675 -15.290 1.00 50.41 212 LYS A O 1
ATOM 1718 N N . MET A 1 213 ? -8.670 -14.605 -17.224 1.00 51.09 213 MET A N 1
ATOM 1719 C CA . MET A 1 213 ? -8.926 -13.287 -16.637 1.00 51.09 213 MET A CA 1
ATOM 1720 C C . MET A 1 213 ? -9.969 -12.553 -17.468 1.00 51.09 213 MET A C 1
ATOM 1722 O O . MET A 1 213 ? -9.863 -12.528 -18.694 1.00 51.09 213 MET A O 1
ATOM 1726 N N . VAL A 1 214 ? -10.963 -11.961 -16.801 1.00 49.50 214 VAL A N 1
ATOM 1727 C CA . VAL A 1 214 ? -11.947 -11.077 -17.435 1.00 49.50 214 VAL A CA 1
ATOM 1728 C C . VAL A 1 214 ? -11.509 -9.641 -17.197 1.00 49.50 214 VAL A C 1
ATOM 1730 O O . VAL A 1 214 ? -11.666 -9.089 -16.107 1.00 49.50 214 VAL A O 1
ATOM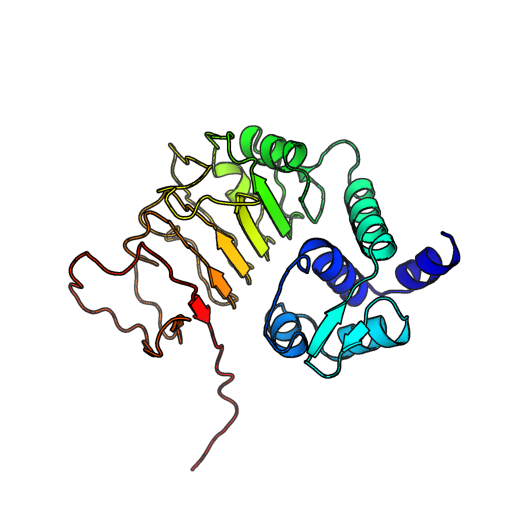 1733 N N . LEU A 1 215 ? -10.934 -9.052 -18.237 1.00 51.59 215 LEU A N 1
ATOM 1734 C CA . LEU A 1 215 ? -10.474 -7.673 -18.248 1.00 51.59 215 LEU A CA 1
ATOM 1735 C C . LEU A 1 215 ? -11.626 -6.769 -18.715 1.00 51.59 215 LEU A C 1
ATOM 1737 O O . LEU A 1 215 ? -12.132 -6.941 -19.821 1.00 51.59 215 LEU A O 1
ATOM 1741 N N . THR A 1 216 ? -12.044 -5.807 -17.888 1.00 46.25 216 THR A N 1
ATOM 1742 C CA . THR A 1 216 ? -12.994 -4.753 -18.282 1.00 46.25 216 THR A CA 1
ATOM 1743 C C . THR A 1 216 ? -12.265 -3.420 -18.400 1.00 46.25 216 THR A C 1
ATOM 1745 O O . THR A 1 216 ? -11.773 -2.887 -17.407 1.00 46.25 216 THR A O 1
ATOM 1748 N N . PHE A 1 217 ? -12.219 -2.849 -19.601 1.00 46.94 217 PHE A N 1
ATOM 1749 C CA . PHE A 1 217 ? -11.671 -1.510 -19.820 1.00 46.94 217 PHE A CA 1
ATOM 1750 C C . PHE A 1 217 ? -12.762 -0.449 -19.631 1.00 46.94 217 PHE A C 1
ATOM 1752 O O . PHE A 1 217 ? -13.840 -0.536 -20.217 1.00 46.94 217 PHE A O 1
ATOM 1759 N N . LYS A 1 218 ? -12.498 0.587 -18.825 1.00 44.91 218 LYS A N 1
ATOM 1760 C CA . LYS A 1 218 ? -13.390 1.757 -18.750 1.00 44.91 218 LYS A CA 1
ATOM 1761 C C . LYS A 1 218 ? -13.025 2.769 -19.839 1.00 44.91 218 LYS A C 1
ATOM 1763 O O . LYS A 1 218 ? -11.938 3.340 -19.792 1.00 44.91 218 LYS A O 1
ATOM 1768 N N . GLY A 1 219 ? -13.941 2.972 -20.791 1.00 44.38 219 GLY A N 1
ATOM 1769 C CA . GLY A 1 219 ? -13.777 3.822 -21.986 1.00 44.38 219 GLY A CA 1
ATOM 1770 C C . GLY A 1 219 ? -14.448 3.274 -23.259 1.00 44.38 219 GLY A C 1
ATOM 1771 O O . GLY A 1 219 ? -14.494 3.966 -24.266 1.00 44.38 219 GLY A O 1
ATOM 1772 N N . GLY A 1 220 ? -14.983 2.053 -23.200 1.00 31.53 220 GLY A N 1
ATOM 1773 C CA . GLY A 1 220 ? -15.661 1.344 -24.285 1.00 31.53 220 GLY A CA 1
ATOM 1774 C C . GLY A 1 220 ? -15.601 -0.149 -23.970 1.00 31.53 220 GLY A C 1
ATOM 1775 O O . GLY A 1 220 ? -14.532 -0.661 -23.645 1.00 31.53 220 GLY A O 1
ATOM 1776 N N . THR A 1 221 ? -16.741 -0.835 -23.947 1.00 28.27 221 THR A N 1
ATOM 1777 C CA . THR A 1 221 ? -16.809 -2.233 -23.504 1.00 28.27 221 THR A CA 1
ATOM 1778 C C . THR A 1 221 ? -16.187 -3.149 -24.557 1.00 28.27 221 THR A C 1
ATOM 1780 O O . THR A 1 221 ? -16.824 -3.464 -25.556 1.00 28.27 221 THR A O 1
ATOM 1783 N N . GLN A 1 222 ? -14.960 -3.613 -24.327 1.00 32.34 222 GLN A N 1
ATOM 1784 C CA . GLN A 1 222 ? -14.431 -4.821 -24.962 1.00 32.34 222 GLN A CA 1
ATOM 1785 C C . GLN A 1 222 ? -14.048 -5.803 -23.856 1.00 32.34 222 GLN A C 1
ATOM 1787 O O . GLN A 1 222 ? -13.257 -5.482 -22.967 1.00 32.34 222 GLN A O 1
ATOM 1792 N N . VAL A 1 223 ? -14.675 -6.979 -23.880 1.00 34.62 223 VAL A N 1
ATOM 1793 C CA . VAL A 1 223 ? -14.398 -8.087 -22.964 1.00 34.62 223 VAL A CA 1
ATOM 1794 C C . VAL A 1 223 ? -13.364 -8.972 -23.642 1.00 34.62 223 VAL A C 1
ATOM 1796 O O . VAL A 1 223 ? -13.676 -9.633 -24.629 1.00 34.62 223 VAL A O 1
ATOM 1799 N N . PHE A 1 224 ? -12.144 -9.004 -23.116 1.00 35.31 224 PHE A N 1
ATOM 1800 C CA . PHE A 1 224 ? -11.149 -9.982 -23.546 1.00 35.31 224 PHE A CA 1
ATOM 1801 C C . PHE A 1 224 ? -11.077 -11.105 -22.516 1.00 35.31 224 PHE A C 1
ATOM 1803 O O . PHE A 1 224 ? -10.713 -10.879 -21.361 1.00 35.31 224 PHE A O 1
ATOM 1810 N N . VAL A 1 225 ? -11.400 -12.323 -22.952 1.00 33.25 225 VAL A N 1
ATOM 1811 C CA . VAL A 1 225 ? -10.877 -13.541 -22.330 1.00 33.25 225 VAL A CA 1
ATOM 1812 C C . VAL A 1 225 ? -9.459 -13.673 -22.864 1.00 33.25 225 VAL A C 1
ATOM 1814 O O . VAL A 1 225 ? -9.273 -13.842 -24.067 1.00 33.25 225 VAL A O 1
ATOM 1817 N N . ALA A 1 226 ? -8.453 -13.522 -22.004 1.00 34.81 226 ALA A N 1
ATOM 1818 C CA . ALA A 1 226 ? -7.062 -13.601 -22.434 1.00 34.81 226 ALA A CA 1
ATOM 1819 C C . ALA A 1 226 ? -6.731 -15.019 -22.941 1.00 34.81 226 ALA A C 1
ATOM 1821 O O . ALA A 1 226 ? -6.340 -15.893 -22.176 1.00 34.81 226 ALA A O 1
ATOM 1822 N N . ARG A 1 227 ? -6.868 -15.243 -24.251 1.00 27.14 227 ARG A N 1
ATOM 1823 C CA . ARG A 1 227 ? -6.151 -16.279 -24.997 1.00 27.14 227 ARG A CA 1
ATOM 1824 C C . ARG A 1 227 ? -5.233 -15.541 -25.961 1.00 27.14 227 ARG A C 1
ATOM 1826 O O . ARG A 1 227 ? -5.700 -14.692 -26.712 1.00 27.14 227 ARG A O 1
ATOM 1833 N N . ILE A 1 228 ? -3.932 -15.802 -25.853 1.00 29.58 228 ILE A N 1
ATOM 1834 C CA . ILE A 1 228 ? -2.863 -15.090 -26.568 1.00 29.58 228 ILE A CA 1
ATOM 1835 C C . ILE A 1 228 ? -3.190 -15.019 -28.070 1.00 29.58 228 ILE A C 1
ATOM 1837 O O . ILE A 1 228 ? -3.250 -16.077 -28.698 1.00 29.58 228 ILE A O 1
ATOM 1841 N N . PRO A 1 229 ? -3.323 -13.830 -28.686 1.00 26.31 229 PRO A N 1
ATOM 1842 C CA . PRO A 1 229 ? -3.071 -13.693 -30.106 1.00 26.31 229 PRO A CA 1
ATOM 1843 C C . PRO A 1 229 ? -1.557 -13.581 -30.269 1.00 26.31 229 PRO A C 1
ATOM 1845 O O . PRO A 1 229 ? -0.916 -12.671 -29.737 1.00 26.31 229 PRO A O 1
ATOM 1848 N N . THR A 1 230 ? -0.960 -14.528 -30.984 1.00 31.81 230 THR A N 1
ATOM 1849 C CA . THR A 1 230 ? 0.345 -14.307 -31.601 1.00 31.81 230 THR A CA 1
ATOM 1850 C C . THR A 1 230 ? 0.213 -13.066 -32.481 1.00 31.81 230 THR A C 1
ATOM 1852 O O . THR A 1 230 ? -0.484 -13.108 -33.488 1.00 31.81 230 THR A O 1
ATOM 1855 N N . SER A 1 231 ? 0.854 -11.976 -32.057 1.00 35.56 231 SER A N 1
ATOM 1856 C CA . SER A 1 231 ? 0.821 -10.622 -32.629 1.00 35.56 231 SER A CA 1
ATOM 1857 C C . SER A 1 231 ? -0.490 -9.838 -32.441 1.00 35.56 231 SER A C 1
ATOM 1859 O O . SER A 1 231 ? -1.511 -10.109 -33.061 1.00 35.56 231 SER A O 1
ATOM 1861 N N . VAL A 1 232 ? -0.420 -8.798 -31.607 1.00 34.53 232 VAL A N 1
ATOM 1862 C CA . VAL A 1 232 ? -1.254 -7.597 -31.731 1.00 34.53 232 VAL A CA 1
ATOM 1863 C C . VAL A 1 232 ? -0.274 -6.459 -31.978 1.00 34.53 232 VAL A C 1
ATOM 1865 O O . VAL A 1 232 ? 0.669 -6.274 -31.208 1.00 34.53 232 VAL A O 1
ATOM 1868 N N . THR A 1 233 ? -0.433 -5.783 -33.110 1.00 35.78 233 THR A N 1
ATOM 1869 C CA . THR A 1 233 ? 0.380 -4.641 -33.532 1.00 35.78 233 THR A CA 1
ATOM 1870 C C . THR A 1 233 ? 0.257 -3.485 -32.539 1.00 35.78 233 THR A C 1
ATOM 1872 O O . THR A 1 233 ? -0.821 -3.241 -31.996 1.00 35.78 233 THR A O 1
ATOM 1875 N N . ASP A 1 234 ? 1.389 -2.814 -32.294 1.00 42.53 234 ASP A N 1
ATOM 1876 C CA . ASP A 1 234 ? 1.515 -1.566 -31.531 1.00 42.53 234 ASP A CA 1
ATOM 1877 C C . ASP A 1 234 ? 0.404 -0.580 -31.951 1.00 42.53 234 ASP A C 1
ATOM 1879 O O . ASP A 1 234 ? 0.347 -0.241 -33.127 1.00 42.53 234 ASP A O 1
ATOM 1883 N N . ASP A 1 235 ? -0.477 -0.167 -31.023 1.00 39.84 235 ASP A N 1
ATOM 1884 C CA . ASP A 1 235 ? -0.839 1.260 -30.865 1.00 39.84 235 ASP A CA 1
ATOM 1885 C C . ASP A 1 235 ? -1.824 1.614 -29.724 1.00 39.84 235 ASP A C 1
ATOM 1887 O O . ASP A 1 235 ? -1.863 2.777 -29.323 1.00 39.84 235 ASP A O 1
ATOM 1891 N N . ASP A 1 236 ? -2.541 0.680 -29.083 1.00 43.75 236 ASP A N 1
ATOM 1892 C CA . ASP A 1 236 ? -3.649 1.095 -28.186 1.00 43.75 236 ASP A CA 1
ATOM 1893 C C . ASP A 1 236 ? -3.409 1.065 -26.664 1.00 43.75 236 ASP A C 1
ATOM 1895 O O . ASP A 1 236 ? -4.217 1.609 -25.909 1.00 43.75 236 ASP A O 1
ATOM 1899 N N . PHE A 1 237 ? -2.308 0.512 -26.147 1.00 48.66 237 PHE A N 1
ATOM 1900 C CA . PHE A 1 237 ? -2.185 0.307 -24.689 1.00 48.66 237 PHE A CA 1
ATOM 1901 C C . PHE A 1 237 ? -1.889 1.579 -23.859 1.00 48.66 237 PHE A C 1
ATOM 1903 O O . PHE A 1 237 ? -2.181 1.612 -22.663 1.00 48.66 237 PHE A O 1
ATOM 1910 N N . GLY A 1 238 ? -1.370 2.656 -24.460 1.00 44.22 238 GLY A N 1
ATOM 1911 C CA . GLY A 1 238 ? -0.668 3.703 -23.698 1.00 44.22 238 GLY A CA 1
ATOM 1912 C C . GLY A 1 238 ? -1.453 4.938 -23.230 1.00 44.22 238 GLY A C 1
ATOM 1913 O O . GLY A 1 238 ? -0.963 5.648 -22.351 1.00 44.22 238 GLY A O 1
ATOM 1914 N N . ARG A 1 239 ? -2.634 5.279 -23.780 1.00 47.56 239 ARG A N 1
ATOM 1915 C CA . ARG A 1 239 ? -3.083 6.694 -23.690 1.00 47.56 239 ARG A CA 1
ATOM 1916 C C . ARG A 1 239 ? -4.133 7.067 -22.636 1.00 47.56 239 ARG A C 1
ATOM 1918 O O . ARG A 1 239 ? -3.996 8.160 -22.095 1.00 47.56 239 ARG A O 1
ATOM 1925 N N . LYS A 1 240 ? -5.136 6.249 -22.267 1.00 51.75 240 LYS A N 1
ATOM 1926 C CA . LYS A 1 240 ? -6.178 6.678 -21.282 1.00 51.75 240 LYS A CA 1
ATOM 1927 C C . LYS A 1 240 ? -6.840 5.571 -20.440 1.00 51.75 240 LYS A C 1
ATOM 1929 O O . LYS A 1 240 ? -7.845 5.824 -19.776 1.00 51.75 240 LYS A O 1
ATOM 1934 N N . TRP A 1 241 ? -6.299 4.360 -20.407 1.00 45.56 241 TRP A N 1
ATOM 1935 C CA . TRP A 1 241 ? -7.079 3.204 -19.955 1.00 45.56 241 TRP A CA 1
ATOM 1936 C C . TRP A 1 241 ? -7.002 2.915 -18.449 1.00 45.56 241 TRP A C 1
ATOM 1938 O O . TRP A 1 241 ? -5.983 3.112 -17.787 1.00 45.56 241 TRP A O 1
ATOM 1948 N N . SER A 1 242 ? -8.107 2.420 -17.896 1.00 45.44 242 SER A N 1
ATOM 1949 C CA . SER A 1 242 ? -8.161 1.765 -16.585 1.00 45.44 242 SER A CA 1
ATOM 1950 C C . SER A 1 242 ? -8.832 0.414 -16.746 1.00 45.44 242 SER A C 1
ATOM 1952 O O . SER A 1 242 ? -9.878 0.335 -17.397 1.00 45.44 242 SER A O 1
ATOM 1954 N N . LEU A 1 243 ? -8.228 -0.608 -16.148 1.00 50.59 243 LEU A N 1
ATOM 1955 C CA . LEU A 1 243 ? -8.685 -1.979 -16.212 1.00 50.59 243 LEU A CA 1
ATOM 1956 C C . LEU A 1 243 ? -9.261 -2.403 -14.864 1.00 50.59 243 LEU A C 1
ATOM 1958 O O . LEU A 1 243 ? -8.599 -2.348 -13.829 1.00 50.59 243 LEU A O 1
ATOM 1962 N N . SER A 1 244 ? -10.507 -2.842 -14.884 1.00 45.69 244 SER A N 1
ATOM 1963 C CA . SER A 1 244 ? -11.154 -3.488 -13.751 1.00 45.69 244 SER A CA 1
ATOM 1964 C C . SER A 1 244 ? -11.240 -4.978 -14.055 1.00 45.69 244 SER A C 1
ATOM 1966 O O . SER A 1 244 ? -11.742 -5.368 -15.111 1.00 45.69 244 SER A O 1
ATOM 1968 N N . LEU A 1 245 ? -10.734 -5.815 -13.154 1.00 47.25 245 LEU A N 1
ATOM 1969 C CA . LEU A 1 245 ? -10.917 -7.258 -13.233 1.00 47.25 245 LEU A CA 1
ATOM 1970 C C . LEU A 1 245 ? -12.221 -7.588 -12.516 1.00 47.25 245 LEU A C 1
ATOM 1972 O O . LEU A 1 245 ? -12.379 -7.292 -11.334 1.00 47.25 245 LEU A O 1
ATOM 1976 N N . LYS A 1 246 ? -13.171 -8.199 -13.222 1.00 41.03 246 LYS A N 1
ATOM 1977 C CA . LYS A 1 246 ? -14.292 -8.852 -12.545 1.00 41.03 246 LYS A CA 1
ATOM 1978 C C . LYS A 1 246 ? -13.898 -10.301 -12.317 1.00 41.03 246 LYS A C 1
ATOM 1980 O O . LYS A 1 246 ? -13.820 -11.076 -13.268 1.00 41.03 246 LYS A O 1
ATOM 1985 N N . VAL A 1 247 ? -13.655 -10.665 -11.061 1.00 37.25 247 VAL A N 1
ATOM 1986 C CA . VAL A 1 247 ? -13.626 -12.072 -10.665 1.00 37.25 247 VAL A CA 1
ATOM 1987 C C . VAL A 1 247 ? -15.067 -12.560 -10.757 1.00 37.25 247 VAL A C 1
ATOM 1989 O O . VAL A 1 247 ? -15.893 -12.262 -9.898 1.00 37.25 247 VAL A O 1
ATOM 1992 N N . LEU A 1 248 ? -15.405 -13.241 -11.851 1.00 30.58 248 LEU A N 1
ATOM 1993 C CA . LEU A 1 248 ? -16.644 -14.003 -11.903 1.00 30.58 248 LEU A CA 1
ATOM 1994 C C . LEU A 1 248 ? -16.478 -15.149 -10.907 1.00 30.58 248 LEU A C 1
ATOM 1996 O O . LEU A 1 248 ? -15.777 -16.119 -11.193 1.00 30.58 248 LEU A O 1
ATOM 2000 N N . TYR A 1 249 ? -17.099 -15.034 -9.735 1.00 26.58 249 TYR A N 1
ATOM 2001 C CA . TYR A 1 249 ? -17.370 -16.210 -8.923 1.00 26.58 249 TYR A CA 1
ATOM 2002 C C . TYR A 1 249 ? -18.274 -17.108 -9.766 1.00 26.58 249 TYR A C 1
ATOM 2004 O O . TYR A 1 249 ? -19.454 -16.819 -9.963 1.00 26.58 249 TYR A O 1
ATOM 2012 N N . SER A 1 250 ? -17.706 -18.171 -10.334 1.00 31.17 250 SER A N 1
ATOM 2013 C CA . SER A 1 250 ? -18.482 -19.240 -10.949 1.00 31.17 250 SER A CA 1
ATOM 2014 C C . SER A 1 250 ? -19.204 -19.991 -9.835 1.00 31.17 250 SER A C 1
ATOM 2016 O O . SER A 1 250 ? -18.743 -21.016 -9.343 1.00 31.17 250 SER A O 1
ATOM 2018 N N . GLY A 1 251 ? -20.324 -19.427 -9.415 1.00 34.88 251 GLY A N 1
ATOM 2019 C CA . GLY A 1 251 ? -21.292 -20.035 -8.529 1.00 34.88 251 GLY A CA 1
ATOM 2020 C C . GLY A 1 251 ? -22.667 -19.838 -9.131 1.00 34.88 251 GLY A C 1
ATOM 2021 O O . GLY A 1 251 ? -23.468 -19.136 -8.542 1.00 34.88 251 GLY A O 1
ATOM 2022 N N . LEU A 1 252 ? -22.897 -20.391 -10.324 1.00 25.69 252 LEU A N 1
ATOM 2023 C CA . LEU A 1 252 ? -24.220 -20.748 -10.839 1.00 25.69 252 LEU A CA 1
ATOM 2024 C C . LEU A 1 252 ? -24.028 -21.792 -11.943 1.00 25.69 252 LEU A C 1
ATOM 2026 O O . LEU A 1 252 ? -23.727 -21.492 -13.097 1.00 25.69 252 LEU A O 1
ATOM 2030 N N . LEU A 1 253 ? -24.175 -23.049 -11.520 1.00 33.94 253 LEU A N 1
ATOM 2031 C CA . LEU A 1 253 ? -24.755 -24.100 -12.343 1.00 33.94 253 LEU A CA 1
ATOM 2032 C C . LEU A 1 253 ? -26.014 -23.542 -13.014 1.00 33.94 253 LEU A C 1
ATOM 2034 O O . LEU A 1 253 ? -26.931 -23.122 -12.315 1.00 33.94 253 LEU A O 1
ATOM 2038 N N . PHE A 1 254 ? -26.094 -23.629 -14.335 1.00 27.05 254 PHE A N 1
ATOM 2039 C CA . PHE A 1 254 ? -27.372 -23.882 -14.982 1.00 27.05 254 PHE A CA 1
ATOM 2040 C C . PHE A 1 254 ? -27.200 -25.039 -15.958 1.00 27.05 254 PHE A C 1
ATOM 2042 O O . PHE A 1 254 ? -26.244 -25.082 -16.732 1.00 27.05 254 PHE A O 1
ATOM 2049 N N . LYS A 1 255 ? -28.100 -26.004 -15.762 1.00 28.30 255 LYS A N 1
ATOM 2050 C CA . LYS A 1 255 ? -28.368 -27.173 -16.595 1.00 28.30 255 LYS A CA 1
ATOM 2051 C C . LYS A 1 255 ? -28.674 -26.782 -18.034 1.00 28.30 255 LYS A C 1
ATOM 2053 O O . LYS A 1 255 ? -29.242 -25.683 -18.219 1.00 28.30 255 LYS A O 1
#

Organism: NCBI:txid425828

pLDDT: mean 76.91, std 20.62, range [25.69, 97.94]

InterPro domains:
  IPR011713 Leucine-rich repeat 3 [PF07725] (191-209)
  IPR032675 Leucine-rich repeat domain superfamily [G3DSA:3.80.10.10] (109-221)
  IPR036390 Winged helix DNA-binding domain superfamily [SSF46785] (2-104)
  IPR044974 Disease resistance protein, plants [PTHR11017] (3-225)
  IPR058192 Disease resistance protein Roq1-like, winged-helix domain [PF23282] (14-83)

Foldseek 3Di:
DVLLVVLLVPDDPLLNVLLLCCLQPQPDPPDDQVLVVVVLLVHDPVSVVSCVVSVQWDQDPRNRIDGDVVSSVVSVVVQCVCDVPQNLSGQEEADQVNVQCCQAVLSHACSHQYYAHADAAPAADETAQNSQVRNQNHAEAAAAHPDHDLPDAAGSYDHPVDHQDHHLNHQYYAHERAEDQEDHQHHDVPSHFWDHHANYNHNDHYDDDDPFWFKAKPPDGDTDGDDDDPDDDDDPDYHGIIIGTDPPPPPDDDD

Solvent-accessible surface area (backbone atoms only — not comparable to full-atom values): 14231 Å² total; per-residue (Å²): 113,66,73,64,48,54,55,57,71,71,44,55,74,68,42,42,52,50,51,41,49,49,45,69,63,57,83,80,77,79,90,56,59,44,63,64,53,43,40,60,68,72,45,55,72,66,46,53,50,54,36,40,78,65,66,61,36,47,70,48,100,84,33,47,72,44,63,55,68,71,56,29,52,49,36,51,50,53,36,44,64,67,26,75,90,42,58,23,61,12,45,53,41,58,52,52,67,50,46,51,48,21,33,65,70,48,51,33,28,46,60,21,30,32,40,40,41,56,36,59,78,89,51,73,45,82,39,55,39,65,16,41,64,42,17,55,46,21,28,35,40,35,35,29,53,78,71,68,60,94,82,60,79,60,39,48,49,40,45,90,87,42,56,75,44,49,33,48,49,25,20,36,38,38,33,37,9,38,70,46,47,49,54,32,71,72,44,51,67,85,45,44,36,36,44,31,48,32,33,18,55,41,79,43,72,66,75,78,91,60,97,78,50,46,44,39,44,62,91,59,93,54,82,45,72,57,66,86,66,90,77,76,80,92,80,80,70,37,76,74,50,36,36,39,40,58,81,76,76,90,79,72,90,78,135

Mean predicted aligned error: 9.78 Å